Protein AF-A0A960U7M3-F1 (afdb_monomer)

Mean predicted aligned error: 16.7 Å

Structure (mmCIF, N/CA/C/O backbone):
data_AF-A0A960U7M3-F1
#
_entry.id   AF-A0A960U7M3-F1
#
loop_
_atom_site.group_PDB
_atom_site.id
_atom_site.type_symbol
_atom_site.label_atom_id
_atom_site.label_alt_id
_atom_site.label_comp_id
_atom_site.label_asym_id
_atom_site.label_entity_id
_atom_site.label_seq_id
_atom_site.pdbx_PDB_ins_code
_atom_site.Cartn_x
_atom_site.Cartn_y
_atom_site.Cartn_z
_atom_site.occupancy
_atom_site.B_iso_or_equiv
_atom_site.auth_seq_id
_atom_site.auth_comp_id
_atom_site.auth_asym_id
_atom_site.auth_atom_id
_atom_site.pdbx_PDB_model_num
ATOM 1 N N . MET A 1 1 ? -13.222 -36.054 -6.540 1.00 55.41 1 MET A N 1
ATOM 2 C CA . MET A 1 1 ? -13.026 -35.063 -5.465 1.00 55.41 1 MET A CA 1
ATOM 3 C C . MET A 1 1 ? -12.833 -33.715 -6.145 1.00 55.41 1 MET A C 1
ATOM 5 O O . MET A 1 1 ? -11.984 -33.663 -7.033 1.00 55.41 1 MET A O 1
ATOM 9 N N . PRO A 1 2 ? -13.661 -32.698 -5.864 1.00 61.28 2 PRO A N 1
ATOM 10 C CA . PRO A 1 2 ? -13.512 -31.366 -6.448 1.00 61.28 2 PRO A CA 1
ATOM 11 C C . PRO A 1 2 ? -12.121 -30.793 -6.141 1.00 61.28 2 PRO A C 1
ATOM 13 O O . PRO A 1 2 ? -11.535 -31.071 -5.096 1.00 61.28 2 PRO A O 1
ATOM 16 N N . GLU A 1 3 ? -11.576 -30.014 -7.073 1.00 61.00 3 GLU A N 1
ATOM 17 C CA . GLU A 1 3 ? -10.183 -29.538 -7.066 1.00 61.00 3 GLU A CA 1
ATOM 18 C C . GLU A 1 3 ? -9.800 -28.797 -5.768 1.00 61.00 3 GLU A C 1
ATOM 20 O O . GLU A 1 3 ? -8.714 -29.005 -5.227 1.00 61.00 3 GLU A O 1
ATOM 25 N N . ASN A 1 4 ? -10.748 -28.053 -5.189 1.00 67.69 4 ASN A N 1
ATOM 26 C CA . ASN A 1 4 ? -10.603 -27.348 -3.911 1.00 67.69 4 ASN A CA 1
ATOM 27 C C . ASN A 1 4 ? -10.426 -28.304 -2.710 1.00 67.69 4 ASN A C 1
ATOM 29 O O . ASN A 1 4 ? -9.593 -28.069 -1.838 1.00 67.69 4 ASN A O 1
ATOM 33 N N . GLU A 1 5 ? -11.150 -29.426 -2.667 1.00 73.50 5 GLU A N 1
ATOM 34 C CA . GLU A 1 5 ? -11.028 -30.402 -1.572 1.00 73.50 5 GLU A CA 1
ATOM 35 C C . GLU A 1 5 ? -9.679 -31.126 -1.603 1.00 73.50 5 GLU A C 1
ATOM 37 O O . GLU A 1 5 ? -9.054 -31.330 -0.560 1.00 73.50 5 GLU A O 1
ATOM 42 N N . LYS A 1 6 ? -9.196 -31.462 -2.805 1.00 72.75 6 LYS A N 1
ATOM 43 C CA . LYS A 1 6 ? -7.875 -32.073 -2.989 1.00 72.75 6 LYS A CA 1
ATOM 44 C C . LYS A 1 6 ? -6.764 -31.119 -2.541 1.00 72.75 6 LYS A C 1
ATOM 46 O O . LYS A 1 6 ? -5.864 -31.525 -1.807 1.00 72.75 6 LYS A O 1
ATOM 51 N N . GLU A 1 7 ? -6.851 -29.842 -2.913 1.00 69.44 7 GLU A N 1
ATOM 52 C CA . GLU A 1 7 ? -5.891 -28.818 -2.490 1.00 69.44 7 GLU A CA 1
ATOM 53 C C . GLU A 1 7 ? -5.891 -28.615 -0.961 1.00 69.44 7 GLU A C 1
ATOM 55 O O . GLU A 1 7 ? -4.833 -28.503 -0.331 1.00 69.44 7 GLU A O 1
ATOM 60 N N . GLN A 1 8 ? -7.069 -28.603 -0.332 1.00 70.31 8 GLN A N 1
ATOM 61 C CA . GLN A 1 8 ? -7.193 -28.504 1.124 1.00 70.31 8 GLN A CA 1
ATOM 62 C C . GLN A 1 8 ? -6.592 -29.717 1.845 1.00 70.31 8 GLN A C 1
ATOM 64 O O . GLN A 1 8 ? -5.922 -29.547 2.872 1.00 70.31 8 GLN A O 1
ATOM 69 N N . GLU A 1 9 ? -6.781 -30.923 1.304 1.00 76.06 9 GLU A N 1
ATOM 70 C CA . GLU A 1 9 ? -6.195 -32.147 1.849 1.00 76.06 9 GLU A CA 1
ATOM 71 C C . GLU A 1 9 ? -4.662 -32.126 1.746 1.00 76.06 9 GLU A C 1
ATOM 73 O O . GLU A 1 9 ? -3.965 -32.421 2.722 1.00 76.06 9 GLU A O 1
ATOM 78 N N . GLU A 1 10 ? -4.115 -31.702 0.605 1.00 73.25 10 GLU A N 1
ATOM 79 C CA . GLU A 1 10 ? -2.668 -31.556 0.410 1.00 73.25 10 GLU A CA 1
ATOM 80 C C . GLU A 1 10 ? -2.060 -30.554 1.402 1.00 73.25 10 GLU A C 1
ATOM 82 O O . GLU A 1 10 ? -1.052 -30.848 2.054 1.00 73.25 10 GLU A O 1
ATOM 87 N N . LYS A 1 11 ? -2.720 -29.407 1.614 1.00 69.19 11 LYS A N 1
ATOM 88 C CA . LYS A 1 11 ? -2.321 -28.430 2.641 1.00 69.19 11 LYS A CA 1
ATOM 89 C C . LYS A 1 11 ? -2.395 -29.020 4.053 1.00 69.19 11 LYS A C 1
ATOM 91 O O . LYS A 1 11 ? -1.548 -28.707 4.890 1.00 69.19 11 LYS A O 1
ATOM 96 N N . ALA A 1 12 ? -3.375 -29.874 4.348 1.00 71.00 12 ALA A N 1
ATOM 97 C CA . ALA A 1 12 ? -3.484 -30.535 5.648 1.00 71.00 12 ALA A CA 1
ATOM 98 C C . ALA A 1 12 ? -2.332 -31.519 5.892 1.00 71.00 12 ALA A C 1
ATOM 100 O O . ALA A 1 12 ? -1.749 -31.519 6.977 1.00 71.00 12 ALA A O 1
ATOM 101 N N . TRP A 1 13 ? -1.954 -32.311 4.888 1.00 77.25 13 TRP A N 1
ATOM 102 C CA . TRP A 1 13 ? -0.800 -33.211 4.968 1.00 77.25 13 TRP A CA 1
ATOM 103 C C . TRP A 1 13 ? 0.525 -32.458 5.105 1.00 77.25 13 TRP A C 1
ATOM 105 O O . TRP A 1 13 ? 1.357 -32.844 5.925 1.00 77.25 13 TRP A O 1
ATOM 115 N N . ALA A 1 14 ? 0.687 -31.343 4.389 1.00 69.06 14 ALA A N 1
ATOM 116 C CA . ALA A 1 14 ? 1.833 -30.453 4.548 1.00 69.06 14 ALA A CA 1
ATOM 117 C C . ALA A 1 14 ? 1.940 -29.892 5.979 1.00 69.06 14 ALA A C 1
ATOM 119 O O . ALA A 1 14 ? 3.022 -29.893 6.561 1.00 69.06 14 ALA A O 1
ATOM 120 N N . ARG A 1 15 ? 0.818 -29.484 6.594 1.00 71.69 15 ARG A N 1
ATOM 121 C CA . ARG A 1 15 ? 0.793 -29.057 8.008 1.00 71.69 15 ARG A CA 1
ATOM 122 C C . ARG A 1 15 ? 1.148 -30.194 8.966 1.00 71.69 15 ARG A C 1
ATOM 124 O O . ARG A 1 15 ? 1.894 -29.975 9.914 1.00 71.69 15 ARG A O 1
ATOM 131 N N . ARG A 1 16 ? 0.645 -31.409 8.718 1.00 76.94 16 ARG A N 1
ATOM 132 C CA . ARG A 1 16 ? 0.939 -32.592 9.548 1.00 76.94 16 ARG A CA 1
ATOM 133 C C . ARG A 1 16 ? 2.428 -32.924 9.548 1.00 76.94 16 ARG A C 1
ATOM 135 O O . ARG A 1 16 ? 2.955 -33.213 10.613 1.0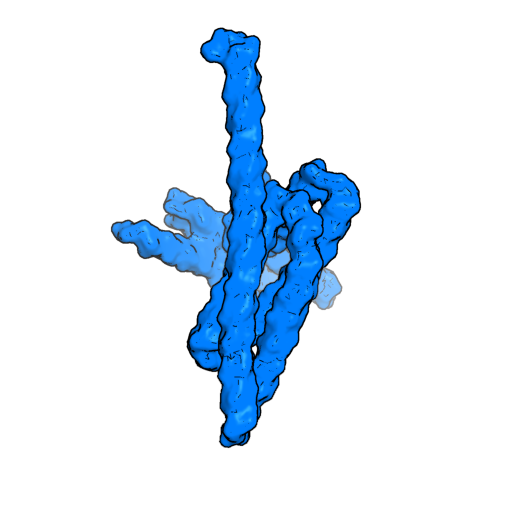0 76.94 16 ARG A O 1
ATOM 142 N N . ALA A 1 17 ? 3.112 -32.801 8.410 1.00 71.94 17 ALA A N 1
ATOM 143 C CA . ALA A 1 17 ? 4.561 -33.005 8.338 1.00 71.94 17 ALA A CA 1
ATOM 144 C C . ALA A 1 17 ? 5.339 -32.139 9.342 1.00 71.94 17 ALA A C 1
ATOM 146 O O . ALA A 1 17 ? 6.338 -32.591 9.889 1.00 71.94 17 ALA A O 1
ATOM 147 N N . HIS A 1 18 ? 4.841 -30.936 9.635 1.00 68.44 18 HIS A N 1
ATOM 148 C CA . HIS A 1 18 ? 5.453 -30.008 10.583 1.00 68.44 18 HIS A CA 1
ATOM 149 C C . HIS A 1 18 ? 4.928 -30.134 12.025 1.00 68.44 18 HIS A C 1
ATOM 151 O O . HIS A 1 18 ? 5.476 -29.523 12.935 1.00 68.44 18 HIS A O 1
ATOM 157 N N . LEU A 1 19 ? 3.894 -30.940 12.288 1.00 73.19 19 LEU A N 1
ATOM 158 C CA . LEU A 1 19 ? 3.328 -31.094 13.636 1.00 73.19 19 LEU A CA 1
ATOM 159 C C . LEU A 1 19 ? 4.280 -31.846 14.585 1.00 73.19 19 LEU A C 1
ATOM 161 O O . LEU A 1 19 ? 4.302 -31.575 15.785 1.00 73.19 19 LEU A O 1
ATOM 165 N N . SER A 1 20 ? 5.110 -32.746 14.048 1.00 66.31 20 SER A N 1
ATOM 166 C CA . SER A 1 20 ? 6.140 -33.459 14.817 1.00 66.31 20 SER A CA 1
ATOM 167 C C . SER A 1 20 ? 7.205 -32.521 15.385 1.00 66.31 20 SER A C 1
ATOM 169 O O . SER A 1 20 ? 7.746 -32.799 16.451 1.00 66.31 20 SER A O 1
ATOM 171 N N . LEU A 1 21 ? 7.481 -31.397 14.714 1.00 63.66 21 LEU A N 1
ATOM 172 C CA . LEU A 1 21 ? 8.370 -30.352 15.222 1.00 63.66 21 LEU A CA 1
ATOM 173 C C . LEU A 1 21 ? 7.795 -29.755 16.514 1.00 63.66 21 LEU A C 1
ATOM 175 O O . LEU A 1 21 ? 8.459 -29.753 17.545 1.00 63.66 21 LEU A O 1
ATOM 179 N N . LEU A 1 22 ? 6.532 -29.320 16.488 1.00 64.44 22 LEU A N 1
ATOM 180 C CA . LEU A 1 22 ? 5.884 -28.667 17.633 1.00 64.44 22 LEU A CA 1
ATOM 181 C C . LEU A 1 22 ? 5.770 -29.576 18.864 1.00 64.44 22 LEU A C 1
ATOM 183 O O . LEU A 1 22 ? 5.904 -29.099 19.987 1.00 64.44 22 LEU A O 1
ATOM 187 N N . LEU A 1 23 ? 5.544 -30.874 18.658 1.00 66.88 23 LEU A N 1
ATOM 188 C CA . LEU A 1 23 ? 5.414 -31.843 19.749 1.00 66.88 23 LEU A CA 1
ATOM 189 C C . LEU A 1 23 ? 6.767 -32.272 20.333 1.00 66.88 23 LEU A C 1
ATOM 191 O O . LEU A 1 23 ? 6.856 -32.541 21.529 1.00 66.88 23 LEU A O 1
ATOM 195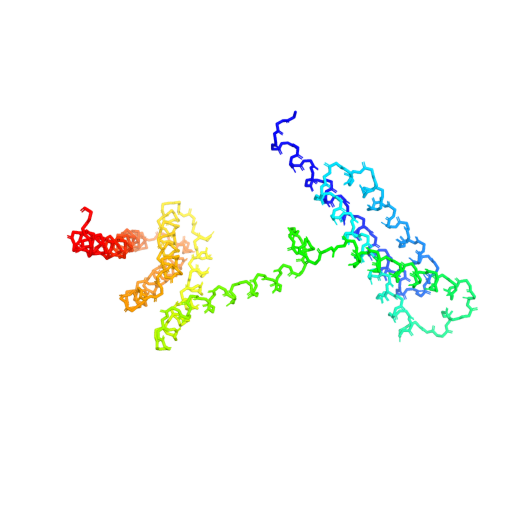 N N . ALA A 1 24 ? 7.821 -32.332 19.515 1.00 65.12 24 ALA A N 1
ATOM 196 C CA . ALA A 1 24 ? 9.125 -32.818 19.956 1.00 65.12 24 ALA A CA 1
ATOM 197 C C . ALA A 1 24 ? 9.928 -31.760 20.729 1.00 65.12 24 ALA A C 1
ATOM 199 O O . ALA A 1 24 ? 10.595 -32.090 21.710 1.00 65.12 24 ALA A O 1
ATOM 200 N N . TYR A 1 25 ? 9.867 -30.486 20.329 1.00 67.38 25 TYR A N 1
ATOM 201 C CA . TYR A 1 25 ? 10.776 -29.468 20.870 1.00 67.38 25 TYR A CA 1
ATOM 202 C C . TYR A 1 25 ? 10.633 -29.136 2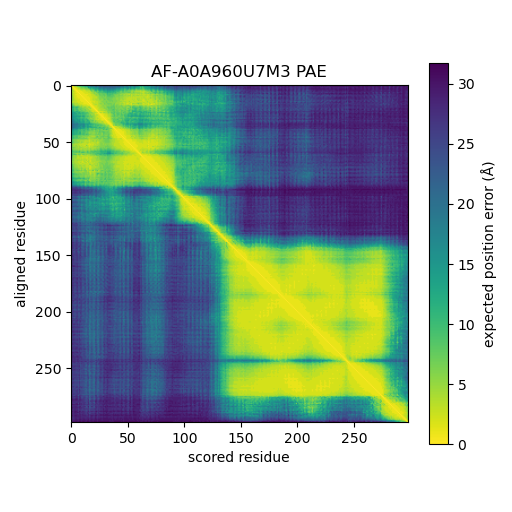2.357 1.00 67.38 25 TYR A C 1
ATOM 204 O O . TYR A 1 25 ? 11.671 -28.987 23.003 1.00 67.38 25 TYR A O 1
ATOM 212 N N . PRO A 1 26 ? 9.427 -29.057 22.949 1.00 65.75 26 PRO A N 1
ATOM 213 C CA . PRO A 1 26 ? 9.299 -28.812 24.384 1.00 65.75 26 PRO A CA 1
ATOM 214 C C . PRO A 1 26 ? 9.965 -29.913 25.222 1.00 65.75 26 PRO A C 1
ATOM 216 O O . PRO A 1 26 ? 10.640 -29.626 26.208 1.00 65.75 26 PRO A O 1
ATOM 219 N N . LEU A 1 27 ? 9.835 -31.173 24.793 1.00 63.97 27 LEU A N 1
ATOM 220 C CA . LEU A 1 27 ? 10.453 -32.320 25.458 1.00 63.97 27 LEU A CA 1
ATOM 221 C C . LEU A 1 27 ? 11.978 -32.322 25.267 1.00 63.97 27 LEU A C 1
ATOM 223 O O . LEU A 1 27 ? 12.725 -32.531 26.221 1.00 63.97 27 LEU A O 1
ATOM 227 N N . LEU A 1 28 ? 12.436 -32.034 24.046 1.00 62.41 28 LEU A N 1
ATOM 228 C CA . LEU A 1 28 ? 13.856 -31.940 23.702 1.00 62.41 28 LEU A CA 1
ATOM 229 C C . LEU A 1 28 ? 14.565 -30.835 24.498 1.00 62.41 28 LEU A C 1
ATOM 231 O O . LEU A 1 28 ? 15.677 -31.050 24.971 1.00 62.41 28 LEU A O 1
ATOM 235 N N . PHE A 1 29 ? 13.910 -29.691 24.715 1.00 62.16 29 PHE A N 1
ATOM 236 C CA . PHE A 1 29 ? 14.443 -28.592 25.523 1.00 62.16 29 PHE A CA 1
ATOM 237 C C . PHE A 1 29 ? 14.655 -28.999 26.991 1.00 62.16 29 PHE A C 1
ATOM 239 O O . PHE A 1 29 ? 15.695 -28.706 27.578 1.00 62.16 29 PHE A O 1
ATOM 246 N N . VAL A 1 30 ? 13.713 -29.748 27.575 1.00 61.25 30 VAL A N 1
ATOM 247 C CA . VAL A 1 30 ? 13.828 -30.259 28.953 1.00 61.25 30 VAL A CA 1
ATOM 248 C C . VAL A 1 30 ? 14.944 -31.301 29.084 1.00 61.25 30 VAL A C 1
ATOM 250 O O . VAL A 1 30 ? 15.689 -31.283 30.065 1.00 61.25 30 VAL A O 1
ATOM 253 N N . LEU A 1 31 ? 15.083 -32.203 28.107 1.00 61.12 31 LEU A N 1
ATOM 254 C CA . LEU A 1 31 ? 16.143 -33.220 28.097 1.00 61.12 31 LEU A CA 1
ATOM 255 C C . LEU A 1 31 ? 17.537 -32.603 27.927 1.00 61.12 31 LEU A C 1
ATOM 257 O O . LEU A 1 31 ? 18.492 -33.071 28.550 1.00 61.12 31 LEU A O 1
ATOM 261 N N . LEU A 1 32 ? 17.629 -31.527 27.142 1.00 59.16 32 LEU A N 1
ATOM 262 C CA . LEU A 1 32 ? 18.853 -30.764 26.922 1.00 59.16 32 LEU A CA 1
ATOM 263 C C . LEU A 1 32 ? 19.335 -30.067 28.205 1.00 59.16 32 LEU A C 1
ATOM 265 O O . LEU A 1 32 ? 20.507 -30.184 28.550 1.00 59.16 32 LEU A O 1
ATOM 269 N N . ILE A 1 33 ? 18.432 -29.433 28.966 1.00 57.59 33 ILE A N 1
ATOM 270 C CA . ILE A 1 33 ? 18.764 -28.802 30.262 1.00 57.59 33 ILE A CA 1
ATOM 271 C C . ILE A 1 33 ? 19.259 -29.833 31.286 1.00 57.59 33 ILE A C 1
ATOM 273 O O . ILE A 1 33 ? 20.125 -29.533 32.105 1.00 57.59 33 ILE A O 1
ATOM 277 N N . LYS A 1 34 ? 18.723 -31.058 31.251 1.00 58.06 34 LYS A N 1
ATOM 278 C CA . LYS A 1 34 ? 19.078 -32.124 32.202 1.00 58.06 34 LYS A CA 1
ATOM 279 C C . LYS A 1 34 ? 20.331 -32.923 31.815 1.00 58.06 34 LYS A C 1
ATOM 281 O O . LYS A 1 34 ? 20.664 -33.872 32.518 1.00 58.06 34 LYS A O 1
ATOM 286 N N . GLY A 1 35 ? 21.014 -32.574 30.719 1.00 57.81 35 GLY A N 1
ATOM 287 C CA . GLY A 1 35 ? 22.268 -33.216 30.303 1.00 57.81 35 GLY A CA 1
ATOM 288 C C . GLY A 1 35 ? 22.124 -34.667 29.826 1.00 57.81 35 GLY A C 1
ATOM 289 O O . GLY A 1 35 ? 23.113 -35.395 29.759 1.00 57.81 35 GLY A O 1
ATOM 290 N N . VAL A 1 36 ? 20.911 -35.121 29.487 1.00 63.47 36 VAL A N 1
ATOM 291 C CA . VAL A 1 36 ? 20.661 -36.525 29.123 1.00 63.47 36 VAL A CA 1
ATOM 292 C C . VAL A 1 36 ? 20.765 -36.700 27.602 1.00 63.47 36 VAL A C 1
ATOM 294 O O . VAL A 1 36 ? 19.771 -36.701 26.876 1.00 63.47 36 VAL A O 1
ATOM 297 N N . ALA A 1 37 ? 22.000 -36.838 27.115 1.00 58.38 37 ALA A N 1
ATOM 298 C CA . ALA A 1 37 ? 22.345 -36.908 25.688 1.00 58.38 37 ALA A CA 1
ATOM 299 C C . ALA A 1 37 ? 21.662 -38.062 24.925 1.00 58.38 37 ALA A C 1
ATOM 301 O O . ALA A 1 37 ? 21.161 -37.885 23.816 1.00 58.38 37 ALA A O 1
ATOM 302 N N . PHE A 1 38 ? 21.618 -39.258 25.516 1.00 56.50 38 PHE A N 1
ATOM 303 C CA . PHE A 1 38 ? 21.132 -40.461 24.833 1.00 56.50 38 PHE A CA 1
ATOM 304 C C . PHE A 1 38 ? 19.605 -40.447 24.569 1.00 56.50 38 PHE A C 1
ATOM 306 O O . PHE A 1 38 ? 19.198 -40.654 23.422 1.00 56.50 38 PHE A O 1
ATOM 313 N N . PRO A 1 39 ? 18.736 -40.100 25.542 1.00 63.66 39 PRO A N 1
ATOM 314 C CA . PRO A 1 39 ? 17.307 -39.886 25.295 1.00 63.66 39 PRO A CA 1
ATOM 315 C C . PRO A 1 39 ? 17.009 -38.728 24.338 1.00 63.66 39 PRO A C 1
ATOM 317 O O . PRO A 1 39 ? 16.016 -38.784 23.613 1.00 63.66 39 PRO A O 1
ATOM 320 N N . PHE A 1 40 ? 17.854 -37.692 24.296 1.00 64.50 40 PHE A N 1
ATOM 321 C CA . PHE A 1 40 ? 17.715 -36.588 23.342 1.00 64.50 40 PHE A CA 1
ATOM 322 C C . PHE A 1 40 ? 17.894 -37.068 21.893 1.00 64.50 40 PHE A C 1
ATOM 324 O O . PHE A 1 40 ? 17.035 -36.815 21.052 1.00 64.50 40 PHE A O 1
ATOM 331 N N . VAL A 1 41 ? 18.949 -37.838 21.601 1.00 63.47 41 VAL A N 1
ATOM 332 C CA . VAL A 1 41 ? 19.183 -38.365 20.243 1.00 63.47 41 VAL A CA 1
ATOM 333 C C . VAL A 1 41 ? 18.063 -39.316 19.813 1.00 63.47 41 VAL A C 1
ATOM 335 O O . VAL A 1 41 ? 17.536 -39.181 18.710 1.00 63.47 41 VAL A O 1
ATOM 338 N N . ILE A 1 42 ? 17.644 -40.239 20.686 1.00 67.06 42 ILE A N 1
ATOM 339 C CA . ILE A 1 42 ? 16.552 -41.177 20.378 1.00 67.06 42 ILE A CA 1
ATOM 340 C C . ILE A 1 42 ? 15.242 -40.431 20.140 1.00 67.06 42 ILE A C 1
ATOM 342 O O . ILE A 1 42 ? 14.579 -40.679 19.136 1.00 67.06 42 ILE A O 1
ATOM 346 N N . SER A 1 43 ? 14.864 -39.508 21.027 1.00 65.62 43 SER A N 1
ATOM 347 C CA . SER A 1 43 ? 13.625 -38.738 20.856 1.00 65.62 43 SER A CA 1
ATOM 348 C C . SER A 1 43 ? 13.640 -37.917 19.570 1.00 65.62 43 SER A C 1
ATOM 350 O O . SER A 1 43 ? 12.605 -37.796 18.910 1.00 65.62 43 SER A O 1
ATOM 352 N N . MET A 1 44 ? 14.810 -37.438 19.144 1.00 68.75 44 MET A N 1
ATOM 353 C CA . MET A 1 44 ? 14.908 -36.732 17.882 1.00 68.75 44 MET A CA 1
ATOM 354 C C . MET A 1 44 ? 14.800 -37.652 16.665 1.00 68.75 44 MET A C 1
ATOM 356 O O . MET A 1 44 ? 14.042 -37.336 15.749 1.00 68.75 44 MET A O 1
ATOM 360 N N . LEU A 1 45 ? 15.454 -38.817 16.678 1.00 69.69 45 LEU A N 1
ATOM 361 C CA . LEU A 1 45 ? 15.271 -39.831 15.635 1.00 69.69 45 LEU A CA 1
ATOM 362 C C . LEU A 1 45 ? 13.800 -40.255 15.533 1.00 69.69 45 LEU A C 1
ATOM 364 O O . LEU A 1 45 ? 13.248 -40.277 14.436 1.00 69.69 45 LEU A O 1
ATOM 368 N N . VAL A 1 46 ? 13.138 -40.491 16.673 1.00 74.25 46 VAL A N 1
ATOM 369 C CA . VAL A 1 46 ? 11.696 -40.789 16.758 1.00 74.25 46 VAL A CA 1
ATOM 370 C C . VAL A 1 46 ? 10.864 -39.669 16.130 1.00 74.25 46 VAL A C 1
ATOM 372 O O . VAL A 1 46 ? 9.954 -39.940 15.346 1.00 74.25 46 VAL A O 1
ATOM 375 N N . SER A 1 47 ? 11.204 -38.407 16.404 1.00 73.00 47 SER A N 1
ATOM 376 C CA . SER A 1 47 ? 10.483 -37.260 15.845 1.00 73.00 47 SER A CA 1
ATOM 377 C C . SER A 1 47 ? 10.580 -37.173 14.314 1.00 73.00 47 SER A C 1
ATOM 379 O O . SER A 1 47 ? 9.649 -36.670 13.682 1.00 73.00 47 SER A O 1
ATOM 381 N N . MET A 1 48 ? 11.658 -37.700 13.718 1.00 74.94 48 MET A N 1
ATOM 382 C CA . MET A 1 48 ? 11.909 -37.694 12.271 1.00 74.94 48 MET A CA 1
ATOM 383 C C . MET A 1 48 ? 11.166 -38.783 11.500 1.00 74.94 48 MET A C 1
ATOM 385 O O . MET A 1 48 ? 10.935 -38.624 10.300 1.00 74.94 48 MET A O 1
ATOM 389 N N . PHE A 1 49 ? 10.707 -39.850 12.161 1.00 79.00 49 PHE A N 1
ATOM 390 C CA . PHE A 1 49 ? 9.943 -40.905 11.484 1.00 79.00 49 PHE A CA 1
ATOM 391 C C . PHE A 1 49 ? 8.666 -40.382 10.834 1.00 79.00 49 PHE A C 1
ATOM 393 O O . PHE A 1 49 ? 8.322 -40.809 9.736 1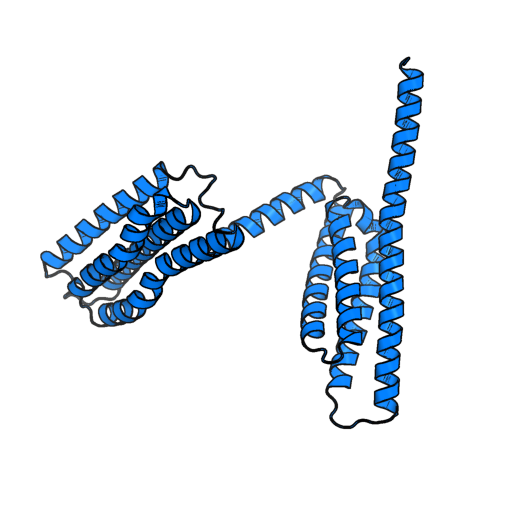.00 79.00 49 PHE A O 1
ATOM 400 N N . PHE A 1 50 ? 7.964 -39.456 11.485 1.00 80.56 50 PHE A N 1
ATOM 401 C CA . PHE A 1 50 ? 6.686 -38.959 10.986 1.00 80.56 50 PHE A CA 1
ATOM 402 C C . PHE A 1 50 ? 6.807 -38.168 9.668 1.00 80.56 50 PHE A C 1
ATOM 404 O O . PHE A 1 50 ? 6.109 -38.515 8.708 1.00 80.56 50 PHE A O 1
ATOM 411 N N . PRO A 1 51 ? 7.700 -37.166 9.540 1.00 77.31 51 PRO A N 1
ATOM 412 C CA . PRO A 1 51 ? 7.905 -36.495 8.262 1.00 77.31 51 PRO A CA 1
ATOM 413 C C . PRO A 1 51 ? 8.534 -37.419 7.212 1.00 77.31 51 PRO A C 1
ATOM 415 O O . PRO A 1 51 ? 8.103 -37.376 6.063 1.00 77.31 51 PRO A O 1
ATOM 418 N N . ILE A 1 52 ? 9.451 -38.326 7.571 1.00 79.31 52 ILE A N 1
ATOM 419 C CA . ILE A 1 52 ? 10.005 -39.309 6.619 1.00 79.31 52 ILE A CA 1
ATOM 420 C C . ILE A 1 52 ? 8.909 -40.245 6.083 1.00 79.31 52 ILE A C 1
ATOM 422 O O . ILE A 1 52 ? 8.842 -40.504 4.880 1.00 79.31 52 ILE A O 1
ATOM 426 N N . TYR A 1 53 ? 8.004 -40.709 6.945 1.00 83.50 53 TYR A N 1
ATOM 427 C CA . TYR A 1 53 ? 6.855 -41.516 6.543 1.00 83.50 53 TYR A CA 1
ATOM 428 C C . TYR A 1 53 ? 5.954 -40.757 5.564 1.00 83.50 53 TYR A C 1
ATOM 430 O O . TYR A 1 53 ? 5.602 -41.294 4.516 1.00 83.50 53 TYR A O 1
ATOM 438 N N . ILE A 1 54 ? 5.624 -39.493 5.852 1.00 78.00 54 ILE A N 1
ATOM 439 C CA . ILE A 1 54 ? 4.822 -38.656 4.945 1.00 78.00 54 ILE A CA 1
ATOM 440 C C . ILE A 1 54 ? 5.551 -38.453 3.611 1.00 78.00 54 ILE A C 1
ATOM 442 O O . ILE A 1 54 ? 4.932 -38.544 2.548 1.00 78.00 54 ILE A O 1
ATOM 446 N N . TRP A 1 55 ? 6.865 -38.234 3.648 1.00 78.25 55 TRP A N 1
ATOM 447 C CA . TRP A 1 55 ? 7.682 -38.081 2.451 1.00 78.25 55 TRP A CA 1
ATOM 448 C C . TRP A 1 55 ? 7.611 -39.316 1.545 1.00 78.25 55 TRP A C 1
ATOM 450 O O . TRP A 1 55 ? 7.359 -39.175 0.349 1.00 78.25 55 TRP A O 1
ATOM 460 N N . ILE A 1 56 ? 7.750 -40.521 2.102 1.00 79.56 56 ILE A N 1
ATOM 461 C CA . ILE A 1 56 ? 7.711 -41.774 1.333 1.00 79.56 56 ILE A CA 1
ATOM 462 C C . ILE A 1 56 ? 6.277 -42.113 0.896 1.00 79.56 56 ILE A C 1
ATOM 464 O O . ILE A 1 56 ? 6.029 -42.381 -0.278 1.00 79.56 56 ILE A O 1
ATOM 468 N N . ALA A 1 57 ? 5.312 -42.070 1.817 1.00 80.50 57 ALA A N 1
ATOM 469 C CA . ALA A 1 57 ? 3.949 -42.547 1.578 1.00 80.50 57 ALA A CA 1
ATOM 470 C C . ALA A 1 57 ? 3.092 -41.582 0.739 1.00 80.50 57 ALA A C 1
ATOM 472 O O . ALA A 1 57 ? 2.154 -42.006 0.055 1.00 80.50 57 ALA A O 1
ATOM 473 N N . LYS A 1 58 ? 3.372 -40.274 0.804 1.00 77.56 58 LYS A N 1
ATOM 474 C CA . LYS A 1 58 ? 2.574 -39.228 0.140 1.00 77.56 58 LYS A CA 1
ATOM 475 C C . LYS A 1 58 ? 3.383 -38.352 -0.817 1.00 77.56 58 LYS A C 1
ATOM 477 O O . LYS A 1 58 ? 2.783 -37.727 -1.690 1.00 77.56 58 LYS A O 1
ATOM 482 N N . GLY A 1 59 ? 4.714 -38.341 -0.735 1.00 66.62 59 GLY A N 1
ATOM 483 C CA . GLY A 1 59 ? 5.550 -37.473 -1.570 1.00 66.62 59 GLY A CA 1
ATOM 484 C C . GLY A 1 59 ? 5.557 -37.819 -3.062 1.00 66.62 59 GLY A C 1
ATOM 485 O O . GLY A 1 59 ? 5.840 -36.952 -3.879 1.00 66.62 59 GLY A O 1
ATOM 486 N N . GLY A 1 60 ? 5.188 -39.044 -3.451 1.00 72.12 60 GLY A N 1
ATOM 487 C CA . GLY A 1 60 ? 4.964 -39.392 -4.863 1.00 72.12 60 GLY A CA 1
ATOM 488 C C . GLY A 1 60 ? 3.659 -38.836 -5.451 1.00 72.12 60 GLY A C 1
ATOM 489 O O . GLY A 1 60 ? 3.479 -38.878 -6.662 1.00 72.12 60 GLY A O 1
ATOM 490 N N . LYS A 1 61 ? 2.743 -38.335 -4.607 1.00 76.56 61 LYS A N 1
ATOM 491 C CA . LYS A 1 61 ? 1.387 -37.909 -5.003 1.00 76.56 61 LYS A CA 1
ATOM 492 C C . LYS A 1 61 ? 1.197 -36.389 -5.017 1.00 76.56 61 LYS A C 1
ATOM 494 O O . LYS A 1 61 ? 0.304 -35.916 -5.707 1.00 76.56 61 LYS A O 1
ATOM 499 N N . SER A 1 62 ? 2.009 -35.637 -4.270 1.00 74.12 62 SER A N 1
ATOM 500 C CA . SER A 1 62 ? 1.986 -34.168 -4.237 1.00 74.12 62 SER A CA 1
ATOM 501 C C . SER A 1 62 ? 3.385 -33.623 -3.949 1.00 74.12 62 SER A C 1
ATOM 503 O O . SER A 1 62 ? 3.996 -33.950 -2.927 1.00 74.12 62 SER A O 1
ATOM 505 N N . GLU A 1 63 ? 3.885 -32.762 -4.840 1.00 70.12 63 GLU A N 1
ATOM 506 C CA . GLU A 1 63 ? 5.178 -32.085 -4.673 1.00 70.12 63 GLU A CA 1
ATOM 507 C C . GLU A 1 63 ? 5.172 -31.137 -3.458 1.00 70.12 63 GLU A C 1
ATOM 509 O O . GLU A 1 63 ? 6.194 -31.006 -2.786 1.00 70.12 63 GLU A O 1
ATOM 514 N N . LEU A 1 64 ? 4.015 -30.559 -3.101 1.00 69.88 64 LEU A N 1
ATOM 515 C CA . LEU A 1 64 ? 3.853 -29.749 -1.889 1.00 69.88 64 LEU A CA 1
ATOM 516 C C . LEU A 1 64 ? 4.088 -30.596 -0.631 1.00 69.88 64 LEU A C 1
ATOM 518 O O . LEU A 1 64 ? 4.907 -30.246 0.218 1.00 69.88 64 LEU A O 1
ATOM 522 N N . VAL A 1 65 ? 3.407 -31.741 -0.523 1.00 70.00 65 VAL A N 1
ATOM 523 C CA . VAL A 1 65 ? 3.533 -32.644 0.634 1.00 70.00 65 VAL A CA 1
ATOM 524 C C . VAL A 1 65 ? 4.951 -33.201 0.743 1.00 70.00 65 VAL A C 1
ATOM 526 O O . VAL A 1 65 ? 5.526 -33.221 1.832 1.00 70.00 65 VAL A O 1
ATOM 529 N N . LYS A 1 66 ? 5.541 -33.601 -0.389 1.00 74.38 66 LYS A N 1
ATOM 530 C CA . LYS A 1 66 ? 6.927 -34.074 -0.477 1.00 74.38 66 LYS A CA 1
ATOM 531 C C . LYS A 1 66 ? 7.911 -33.052 0.083 1.00 74.38 66 LYS A C 1
ATOM 533 O O . LYS A 1 66 ? 8.776 -33.414 0.875 1.00 74.38 66 LYS A O 1
ATOM 538 N N . ALA A 1 67 ? 7.764 -31.791 -0.307 1.00 63.66 67 ALA A N 1
ATOM 539 C CA . ALA A 1 67 ? 8.670 -30.733 0.100 1.00 63.66 67 ALA A CA 1
ATOM 540 C C . ALA A 1 67 ? 8.523 -30.354 1.574 1.00 63.66 67 ALA A C 1
ATOM 542 O O . ALA A 1 67 ? 9.530 -30.248 2.264 1.00 63.66 67 ALA A O 1
ATOM 543 N N . HIS A 1 68 ? 7.295 -30.222 2.087 1.00 68.56 68 HIS A N 1
ATOM 544 C CA . HIS A 1 68 ? 7.074 -29.942 3.510 1.00 68.56 68 HIS A CA 1
ATOM 545 C C . HIS A 1 68 ? 7.585 -31.077 4.408 1.00 68.56 68 HIS A C 1
ATOM 547 O O . HIS A 1 68 ? 8.120 -30.822 5.482 1.00 68.56 68 HIS A O 1
ATOM 553 N N . ALA A 1 69 ? 7.481 -32.325 3.954 1.00 73.50 69 ALA A N 1
ATOM 554 C CA . ALA A 1 69 ? 8.050 -33.472 4.648 1.00 73.50 69 ALA A CA 1
ATOM 555 C C . ALA A 1 69 ? 9.592 -33.458 4.657 1.00 73.50 69 ALA A C 1
ATOM 557 O O . ALA A 1 69 ? 10.212 -33.722 5.689 1.00 73.50 69 ALA A O 1
ATOM 558 N N . GLN A 1 70 ? 10.223 -33.082 3.541 1.00 74.31 70 GLN A N 1
ATOM 559 C CA . GLN A 1 70 ? 11.677 -32.893 3.473 1.00 74.31 70 GLN A CA 1
ATOM 560 C C . GLN A 1 70 ? 12.152 -31.723 4.342 1.00 74.31 70 GLN A C 1
ATOM 562 O O . GLN A 1 70 ? 13.138 -31.858 5.061 1.00 74.31 70 GLN A O 1
ATOM 567 N N . GLU A 1 71 ? 11.437 -30.598 4.314 1.00 67.56 71 GLU A N 1
ATOM 568 C CA . GLU A 1 71 ? 11.716 -29.422 5.139 1.00 67.56 71 GLU A CA 1
ATOM 569 C C . GLU A 1 71 ? 11.609 -29.752 6.628 1.00 67.56 71 GLU A C 1
ATOM 571 O O . GLU A 1 71 ? 12.519 -29.430 7.384 1.00 67.56 71 GLU A O 1
ATOM 576 N N . ALA A 1 72 ? 10.548 -30.445 7.050 1.00 72.75 72 ALA A N 1
ATOM 577 C CA . ALA A 1 72 ? 10.383 -30.857 8.439 1.00 72.75 72 ALA A CA 1
ATOM 578 C C . ALA A 1 72 ? 11.515 -31.787 8.900 1.00 72.75 72 ALA A C 1
ATOM 580 O O . ALA A 1 72 ? 12.061 -31.599 9.986 1.00 72.75 72 ALA A O 1
ATOM 581 N N . THR A 1 73 ? 11.928 -32.727 8.042 1.00 72.06 73 THR A N 1
ATOM 582 C CA . THR A 1 73 ? 13.073 -33.615 8.300 1.00 72.06 73 THR A CA 1
ATOM 583 C C . THR A 1 73 ? 14.372 -32.814 8.440 1.00 72.06 73 THR A C 1
ATOM 585 O O . THR A 1 73 ? 15.142 -33.043 9.370 1.00 72.06 73 THR A O 1
ATOM 588 N N . PHE A 1 74 ? 14.607 -31.837 7.557 1.00 71.25 74 PHE A N 1
ATOM 589 C CA . PHE A 1 74 ? 15.780 -30.962 7.616 1.00 71.25 74 PHE A CA 1
ATOM 590 C C . PHE A 1 74 ? 15.779 -30.068 8.859 1.00 71.25 74 PHE A C 1
ATOM 592 O O . PHE A 1 74 ? 16.813 -29.902 9.495 1.00 71.25 74 PHE A O 1
ATOM 599 N N . LEU A 1 75 ? 14.632 -29.499 9.231 1.00 67.94 75 LEU A N 1
ATOM 600 C CA . LEU A 1 75 ? 14.529 -28.602 10.378 1.00 67.94 75 LEU A CA 1
ATOM 601 C C . LEU A 1 75 ? 14.724 -29.365 11.694 1.00 67.94 75 LEU A C 1
ATOM 603 O O . LEU A 1 75 ? 15.433 -28.882 12.573 1.00 67.94 75 LEU A O 1
ATOM 607 N N . GLN A 1 76 ? 14.165 -30.577 11.802 1.00 70.06 76 GLN A N 1
ATOM 608 C CA . GLN A 1 76 ? 14.474 -31.491 12.906 1.00 70.06 76 GLN A CA 1
ATOM 609 C C . GLN A 1 76 ? 15.967 -31.775 12.949 1.00 70.06 76 GLN A C 1
ATOM 611 O O . GLN A 1 76 ? 16.594 -31.578 13.985 1.00 70.06 76 GLN A O 1
ATOM 616 N N . ALA A 1 77 ? 16.555 -32.135 11.809 1.00 67.56 77 ALA A N 1
ATOM 617 C CA . ALA A 1 77 ? 17.977 -32.400 11.699 1.00 67.56 77 ALA A CA 1
ATOM 618 C C . ALA A 1 77 ? 18.846 -31.205 12.154 1.00 67.56 77 ALA A C 1
ATOM 620 O O . ALA A 1 77 ? 19.770 -31.360 12.947 1.00 67.56 77 ALA A O 1
ATOM 621 N N . PHE A 1 78 ? 18.521 -29.993 11.714 1.00 66.62 78 PHE A N 1
ATOM 622 C CA . PHE A 1 78 ? 19.224 -28.776 12.111 1.00 66.62 78 PHE A CA 1
ATOM 623 C C . PHE A 1 78 ? 19.138 -28.513 13.621 1.00 66.62 78 PHE A C 1
ATOM 625 O O . PHE A 1 78 ? 20.124 -28.126 14.248 1.00 66.62 78 PHE A O 1
ATOM 632 N N . MET A 1 79 ? 17.985 -28.778 14.233 1.00 65.62 79 MET A N 1
ATOM 633 C CA . MET A 1 79 ? 17.814 -28.602 15.672 1.00 65.62 79 MET A CA 1
ATOM 634 C C . MET A 1 79 ? 18.548 -29.664 16.508 1.00 65.62 79 MET A C 1
ATOM 636 O O . MET A 1 79 ? 18.971 -29.329 17.615 1.00 65.62 79 MET A O 1
ATOM 640 N N . ALA A 1 80 ? 18.805 -30.883 15.996 1.00 67.12 80 ALA A N 1
ATOM 641 C CA . ALA A 1 80 ? 19.774 -31.800 16.634 1.00 67.12 80 ALA A CA 1
ATOM 642 C C . ALA A 1 80 ? 21.132 -31.150 16.724 1.00 67.12 80 ALA A C 1
ATOM 644 O O . ALA A 1 80 ? 21.760 -31.198 17.775 1.00 67.12 80 ALA A O 1
ATOM 645 N N . LEU A 1 81 ? 21.598 -30.609 15.598 1.00 63.88 81 LEU A N 1
ATOM 646 C CA . LEU A 1 81 ? 22.937 -30.059 15.489 1.00 63.88 81 LEU A CA 1
ATOM 647 C C . LEU A 1 81 ? 23.113 -28.910 16.484 1.00 63.88 81 LEU A C 1
ATOM 649 O O . LEU A 1 81 ? 24.109 -28.867 17.203 1.00 63.88 81 LEU A O 1
ATOM 653 N N . LEU A 1 82 ? 22.115 -28.023 16.575 1.00 61.41 82 LEU A N 1
ATOM 654 C CA . LEU A 1 82 ? 22.096 -26.956 17.574 1.00 61.41 82 LEU A CA 1
ATOM 655 C C . LEU A 1 82 ? 22.059 -27.504 19.002 1.00 61.41 82 LEU A C 1
ATOM 657 O O . LEU A 1 82 ? 22.804 -27.020 19.850 1.00 61.41 82 LEU A O 1
ATOM 661 N N . GLY A 1 83 ? 21.238 -28.523 19.270 1.00 63.53 83 GLY A N 1
ATOM 662 C CA . GLY A 1 83 ? 21.174 -29.153 20.586 1.00 63.53 83 GLY A CA 1
ATOM 663 C C . GLY A 1 83 ? 22.488 -29.829 20.993 1.00 63.53 83 GLY A C 1
ATOM 664 O O . GLY A 1 83 ? 22.930 -29.691 22.130 1.00 63.53 83 GLY A O 1
ATOM 665 N N . PHE A 1 84 ? 23.162 -30.489 20.052 1.00 63.84 84 PHE A N 1
ATOM 666 C CA . PHE A 1 84 ? 24.480 -31.084 20.248 1.00 63.84 84 PHE A CA 1
ATOM 667 C C . PHE A 1 84 ? 25.543 -30.021 20.525 1.00 63.84 84 PHE A C 1
ATOM 669 O O . PHE A 1 84 ? 26.259 -30.123 21.518 1.00 63.84 84 PHE A O 1
ATOM 676 N N . ALA A 1 85 ? 25.617 -28.981 19.690 1.00 60.16 85 ALA A N 1
ATOM 677 C CA . ALA A 1 85 ? 26.561 -27.884 19.875 1.00 60.16 85 ALA A CA 1
ATOM 678 C C . ALA A 1 85 ? 26.351 -27.186 21.229 1.00 60.16 85 ALA A C 1
ATOM 680 O O . ALA A 1 85 ? 27.313 -26.947 21.953 1.00 60.16 85 ALA A O 1
ATOM 681 N N . ALA A 1 86 ? 25.095 -26.934 21.616 1.00 59.84 86 ALA A N 1
ATOM 682 C CA . ALA A 1 86 ? 24.758 -26.395 22.930 1.00 59.84 86 ALA A CA 1
ATOM 683 C C . ALA A 1 86 ? 25.168 -27.346 24.067 1.00 59.84 86 ALA A C 1
ATOM 685 O O . ALA A 1 86 ? 25.729 -26.897 25.062 1.00 59.84 86 ALA A O 1
ATOM 686 N N . GLY A 1 87 ? 24.952 -28.654 23.908 1.00 60.66 87 GLY A N 1
ATOM 687 C CA . GLY A 1 87 ? 25.385 -29.670 24.868 1.00 60.66 87 GLY A CA 1
ATOM 688 C C . GLY A 1 87 ? 26.907 -29.749 25.037 1.00 60.66 87 GLY A C 1
ATOM 689 O O . GLY A 1 87 ? 27.368 -29.976 26.147 1.00 60.66 87 GLY A O 1
ATOM 690 N N . GLN A 1 88 ? 27.689 -29.519 23.978 1.00 60.78 88 GLN A N 1
ATOM 691 C CA . GLN A 1 88 ? 29.157 -29.449 24.054 1.00 60.78 88 GLN A C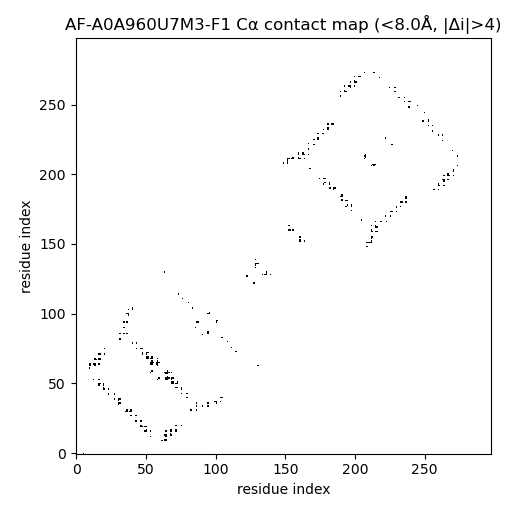A 1
ATOM 692 C C . GLN A 1 88 ? 29.660 -28.139 24.682 1.00 60.78 88 GLN A C 1
ATOM 694 O O . GLN A 1 88 ? 30.682 -28.139 25.358 1.00 60.78 88 GLN A O 1
ATOM 699 N N . LEU A 1 89 ? 28.957 -27.024 24.458 1.00 61.59 89 LEU A N 1
ATOM 700 C CA . LEU A 1 89 ? 29.361 -25.702 24.954 1.00 61.59 89 LEU A CA 1
ATOM 701 C C . LEU A 1 89 ? 28.935 -25.437 26.406 1.00 61.59 89 LEU A C 1
ATOM 703 O O . LEU A 1 89 ? 29.643 -24.738 27.126 1.00 61.59 89 LEU A O 1
ATOM 707 N N . TRP A 1 90 ? 27.786 -25.971 26.833 1.00 57.97 90 TRP A N 1
ATOM 708 C CA . TRP A 1 90 ? 27.189 -25.704 28.150 1.00 57.97 90 TRP A CA 1
ATOM 709 C C . TRP A 1 90 ? 26.995 -26.947 29.031 1.00 57.97 90 TRP A C 1
ATOM 711 O O . TRP A 1 90 ? 26.697 -26.801 30.217 1.00 57.97 90 TRP A O 1
ATOM 721 N N . GLY A 1 91 ? 27.154 -28.162 28.499 1.00 55.38 91 GLY A N 1
ATOM 722 C CA . GLY A 1 91 ? 27.080 -29.393 29.285 1.00 55.38 91 GLY A CA 1
ATOM 723 C C . GLY A 1 91 ? 28.381 -29.629 30.046 1.00 55.38 91 GLY A C 1
ATOM 724 O O . GLY A 1 91 ? 29.432 -29.809 29.439 1.00 55.38 91 GLY A O 1
ATOM 725 N N . GLY A 1 92 ? 28.316 -29.631 31.380 1.00 54.69 92 GLY A N 1
ATOM 726 C CA . GLY A 1 92 ? 29.449 -29.983 32.240 1.00 54.69 92 GLY A CA 1
ATOM 727 C C . GLY A 1 92 ? 30.066 -31.345 31.885 1.00 54.69 92 GLY A C 1
ATOM 728 O O . GLY A 1 92 ? 29.431 -32.180 31.241 1.00 54.69 92 GLY A O 1
ATOM 729 N N . SER A 1 93 ? 31.302 -31.559 32.343 1.00 52.25 93 SER A N 1
ATOM 730 C CA . SER A 1 93 ? 32.288 -32.596 31.971 1.00 52.25 93 SER A CA 1
ATOM 731 C C . SER A 1 93 ? 31.867 -34.082 31.979 1.00 52.25 93 SER A C 1
ATOM 733 O O . SER A 1 93 ? 32.726 -34.934 31.812 1.00 52.25 93 SER A O 1
ATOM 735 N N . GLY A 1 94 ? 30.588 -34.428 32.149 1.00 53.09 94 GLY A N 1
ATOM 736 C CA . GLY A 1 94 ? 30.082 -35.809 32.135 1.00 53.09 94 GLY A CA 1
ATOM 737 C C . GLY A 1 94 ? 29.501 -36.296 30.798 1.00 53.09 94 GLY A C 1
ATOM 738 O O . GLY A 1 94 ? 29.071 -37.443 30.706 1.00 53.09 94 GLY A O 1
ATOM 739 N N . VAL A 1 95 ? 29.436 -35.459 29.753 1.00 50.78 95 VAL A N 1
ATOM 740 C CA . VAL A 1 95 ? 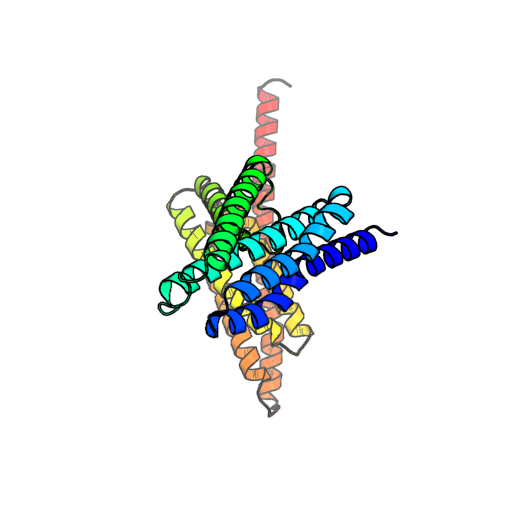28.833 -35.846 28.453 1.00 50.78 95 VAL A CA 1
ATOM 741 C C . VAL A 1 95 ? 29.792 -36.681 27.586 1.00 50.78 95 VAL A C 1
ATOM 743 O O . VAL A 1 95 ? 29.341 -37.451 26.738 1.00 50.78 95 VAL A O 1
ATOM 746 N N . THR A 1 96 ? 31.102 -36.574 27.810 1.00 51.59 96 THR A N 1
ATOM 747 C CA . THR A 1 96 ? 32.154 -37.229 27.010 1.00 51.59 96 THR A CA 1
ATOM 748 C C . THR A 1 96 ? 32.522 -38.642 27.465 1.00 51.59 96 THR A C 1
ATOM 750 O O . THR A 1 96 ? 33.148 -39.369 26.698 1.00 51.59 96 THR A O 1
ATOM 753 N N . ASP A 1 97 ? 32.113 -39.067 28.664 1.00 53.75 97 ASP A N 1
ATOM 754 C CA . ASP A 1 97 ? 32.597 -40.325 29.264 1.00 53.75 97 ASP A CA 1
ATOM 755 C C . ASP A 1 97 ? 31.875 -41.577 28.745 1.00 53.75 97 ASP A C 1
ATOM 757 O O . ASP A 1 97 ? 32.340 -42.703 28.915 1.00 53.75 97 ASP A O 1
ATOM 761 N N . ASN A 1 98 ? 30.751 -41.400 28.050 1.00 59.31 98 ASN A N 1
ATOM 762 C CA . ASN A 1 98 ? 29.998 -42.504 27.476 1.00 59.31 98 ASN A CA 1
ATOM 763 C C . ASN A 1 98 ? 30.341 -42.670 25.998 1.00 59.31 98 ASN A C 1
ATOM 765 O O . ASN A 1 98 ? 29.857 -41.927 25.146 1.00 59.31 98 ASN A O 1
ATOM 769 N N . ILE A 1 99 ? 31.094 -43.728 25.687 1.00 54.81 99 ILE A N 1
ATOM 770 C CA . ILE A 1 99 ? 31.370 -44.210 24.323 1.00 54.81 99 ILE A CA 1
ATOM 771 C C . ILE A 1 99 ? 30.089 -44.203 23.466 1.00 54.81 99 ILE A C 1
ATOM 773 O O . ILE A 1 99 ? 30.096 -43.751 22.322 1.00 54.81 99 ILE A O 1
ATOM 777 N N . LEU A 1 100 ? 28.956 -44.606 24.049 1.00 53.62 100 LEU A N 1
ATOM 778 C CA . LEU A 1 100 ? 27.651 -44.621 23.387 1.00 53.62 100 LEU A CA 1
ATOM 779 C C . LEU A 1 100 ? 27.144 -43.221 22.980 1.00 53.62 100 LEU A C 1
ATOM 781 O O . LEU A 1 100 ? 26.514 -43.085 21.932 1.00 53.62 100 LEU A O 1
ATOM 785 N N . ALA A 1 101 ? 27.431 -42.178 23.766 1.00 54.16 101 ALA A N 1
ATOM 786 C CA . ALA A 1 101 ? 27.081 -40.795 23.438 1.00 54.16 101 ALA A CA 1
ATOM 787 C C . ALA A 1 101 ? 27.933 -40.285 22.268 1.00 54.16 101 ALA A C 1
ATOM 789 O O . ALA A 1 101 ? 27.389 -39.767 21.294 1.00 54.16 101 ALA A O 1
ATOM 790 N N . THR A 1 102 ? 29.244 -40.529 22.301 1.00 55.78 102 THR A N 1
ATOM 791 C CA . THR A 1 102 ? 30.173 -40.167 21.219 1.00 55.78 102 THR A CA 1
ATOM 792 C C . THR A 1 102 ? 29.800 -40.842 19.896 1.00 55.78 102 THR A C 1
ATOM 794 O O . THR A 1 102 ? 29.707 -40.171 18.867 1.00 55.78 102 THR A O 1
ATOM 797 N N . PHE A 1 103 ? 29.485 -42.143 19.913 1.00 53.91 103 PHE A N 1
ATOM 798 C CA . PHE A 1 103 ? 29.007 -42.859 18.723 1.00 53.91 103 PHE A CA 1
ATOM 799 C C . PHE A 1 103 ? 27.653 -42.339 18.220 1.00 53.91 103 PHE A C 1
ATOM 801 O O . PHE A 1 103 ? 27.465 -42.205 17.010 1.00 53.91 103 PHE A O 1
ATOM 808 N N . SER A 1 104 ? 26.728 -42.001 19.125 1.00 56.97 104 SER A N 1
ATOM 809 C CA . SER A 1 104 ? 25.417 -41.445 18.760 1.00 56.97 104 SER A CA 1
ATOM 810 C C . SER A 1 104 ? 25.553 -40.102 18.037 1.00 56.97 104 SER A C 1
ATOM 812 O O . SER A 1 104 ? 24.908 -39.881 17.013 1.00 56.97 104 SER A O 1
ATOM 814 N N . TYR A 1 105 ? 26.441 -39.226 18.513 1.00 58.59 105 TYR A N 1
ATOM 815 C CA . TYR A 1 105 ? 26.699 -37.933 17.879 1.00 58.59 105 TYR A CA 1
ATOM 816 C C . TYR A 1 105 ? 27.466 -38.050 16.559 1.00 58.59 105 TYR A C 1
ATOM 818 O O . TYR A 1 105 ? 27.167 -37.323 15.609 1.00 58.59 105 TYR A O 1
ATOM 826 N N . PHE A 1 106 ? 28.407 -38.991 16.457 1.00 56.66 106 PHE A N 1
ATOM 827 C CA . PHE A 1 106 ? 29.127 -39.264 15.213 1.00 56.66 106 PHE A CA 1
ATOM 828 C C . PHE A 1 106 ? 28.199 -39.812 14.118 1.00 56.66 106 PHE A C 1
ATOM 830 O O . PHE A 1 106 ? 28.204 -39.314 12.991 1.00 56.66 106 PHE A O 1
ATOM 837 N N . GLY A 1 107 ? 27.338 -40.777 14.461 1.00 60.97 107 GLY A N 1
ATOM 838 C CA . GLY A 1 107 ? 26.337 -41.323 13.541 1.00 60.97 107 GLY A CA 1
ATOM 839 C C . GLY A 1 107 ? 25.341 -40.263 13.066 1.00 60.97 107 GLY A C 1
ATOM 840 O O . GLY A 1 107 ? 25.043 -40.177 11.874 1.00 60.97 107 GLY A O 1
ATOM 841 N N . LEU A 1 108 ? 24.891 -39.397 13.978 1.00 59.28 108 LEU A N 1
ATOM 842 C CA . LEU A 1 108 ? 23.996 -38.287 13.664 1.00 59.28 108 LEU A CA 1
ATOM 843 C C . LEU A 1 108 ? 24.672 -37.248 12.748 1.00 59.28 108 LEU A C 1
ATOM 845 O O . LEU A 1 108 ? 24.064 -36.796 11.782 1.00 59.28 108 LEU A O 1
ATOM 849 N N . SER A 1 109 ? 25.955 -36.947 12.971 1.00 53.91 109 SER A N 1
ATOM 850 C CA . SER A 1 109 ? 26.751 -36.034 12.133 1.00 53.91 109 SER A CA 1
ATOM 851 C C . SER A 1 109 ? 26.974 -36.567 10.710 1.00 53.91 109 SER A C 1
ATOM 853 O O . SER A 1 109 ? 26.832 -35.819 9.741 1.00 53.91 109 SER A O 1
ATOM 855 N N . LEU A 1 110 ? 27.262 -37.864 10.554 1.00 60.03 110 LEU A N 1
ATOM 856 C CA . LEU A 1 110 ? 27.364 -38.511 9.237 1.00 60.03 110 LEU A CA 1
ATOM 857 C C . LEU A 1 110 ? 26.023 -38.519 8.498 1.00 60.03 110 LEU A C 1
ATOM 859 O O . LEU A 1 110 ? 25.968 -38.233 7.300 1.00 60.03 110 LEU A O 1
ATOM 863 N N . TYR A 1 111 ? 24.932 -38.794 9.215 1.00 60.66 111 TYR A N 1
ATOM 864 C CA . TYR A 1 111 ? 23.585 -38.724 8.657 1.00 60.66 111 TYR A CA 1
ATOM 865 C C . TYR A 1 111 ? 23.221 -37.293 8.227 1.00 60.66 111 TYR A C 1
ATOM 867 O O . TYR A 1 111 ? 22.690 -37.097 7.132 1.00 60.66 111 TYR A O 1
ATOM 875 N N . HIS A 1 112 ? 23.576 -36.278 9.026 1.00 55.50 112 HIS A N 1
ATOM 876 C CA . HIS A 1 112 ? 23.422 -34.867 8.663 1.00 55.50 112 HIS A CA 1
ATOM 877 C C . HIS A 1 112 ? 24.162 -34.532 7.375 1.00 55.50 112 HIS A C 1
ATOM 879 O O . HIS A 1 112 ? 23.550 -33.982 6.459 1.00 55.50 112 HIS A O 1
ATOM 885 N N . LEU A 1 113 ? 25.431 -34.924 7.265 1.00 53.12 113 LEU A N 1
ATOM 886 C CA . LEU A 1 113 ? 26.228 -34.692 6.066 1.00 53.12 113 LEU A CA 1
ATOM 887 C C . LEU A 1 113 ? 25.586 -35.358 4.837 1.00 53.12 113 LEU A C 1
ATOM 889 O O . LEU A 1 113 ? 25.411 -34.710 3.806 1.00 53.12 113 LEU A O 1
ATOM 893 N N . GLY A 1 114 ? 25.125 -36.605 4.971 1.00 57.41 114 GLY A N 1
ATOM 894 C CA . GLY A 1 114 ? 24.408 -37.320 3.913 1.00 57.41 114 GLY A CA 1
ATOM 895 C C . GLY A 1 114 ? 23.094 -36.646 3.499 1.00 57.41 114 GLY A C 1
ATOM 896 O O . GLY A 1 114 ? 22.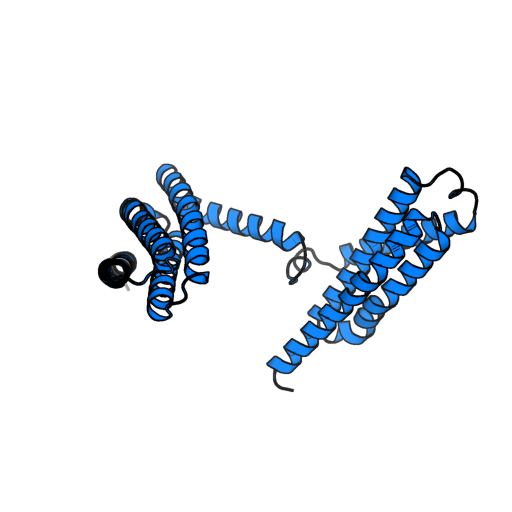814 -36.526 2.305 1.00 57.41 114 GLY A O 1
ATOM 897 N N . SER A 1 115 ? 22.306 -36.155 4.461 1.00 55.44 115 SER A N 1
ATOM 898 C CA . SER A 1 115 ? 21.024 -35.468 4.222 1.00 55.44 115 SER A CA 1
ATOM 899 C C . SER A 1 115 ? 21.193 -34.087 3.574 1.00 55.44 115 SER A C 1
ATOM 901 O O . SER A 1 115 ? 20.437 -33.730 2.671 1.00 55.44 115 SER A O 1
ATOM 903 N N . VAL A 1 116 ? 22.228 -33.336 3.964 1.00 52.59 116 VAL A N 1
ATOM 904 C CA . VAL A 1 116 ? 22.580 -32.045 3.359 1.00 52.59 116 VAL A CA 1
ATOM 905 C C . VAL A 1 116 ? 23.079 -32.257 1.936 1.00 52.59 116 VAL A C 1
ATOM 907 O O . VAL A 1 116 ? 22.642 -31.550 1.032 1.00 52.59 116 VAL A O 1
ATOM 910 N N . ILE A 1 117 ? 23.935 -33.256 1.704 1.00 51.66 117 ILE A N 1
ATOM 911 C CA . ILE A 1 117 ? 24.456 -33.580 0.371 1.00 51.66 117 ILE A CA 1
ATOM 912 C C . ILE A 1 117 ? 23.322 -34.042 -0.553 1.00 51.66 117 ILE A C 1
ATOM 914 O O . ILE A 1 117 ? 23.175 -33.518 -1.655 1.00 51.66 117 ILE A O 1
ATOM 918 N N . THR A 1 118 ? 22.463 -34.964 -0.109 1.00 51.31 118 THR A N 1
ATOM 919 C CA . THR A 1 118 ? 21.320 -35.428 -0.918 1.00 51.31 118 THR A CA 1
ATOM 920 C C . THR A 1 118 ? 20.276 -34.335 -1.144 1.00 51.31 118 THR A C 1
ATOM 922 O O . THR A 1 118 ? 19.761 -34.215 -2.258 1.00 51.31 118 THR A O 1
ATOM 925 N N . GLY A 1 119 ? 20.001 -33.497 -0.142 1.00 46.84 119 GLY A N 1
ATOM 926 C CA . GLY A 1 119 ? 19.149 -32.317 -0.282 1.00 46.84 119 GLY A CA 1
ATOM 927 C C . GLY A 1 119 ? 19.711 -31.308 -1.285 1.00 46.84 119 GLY A C 1
ATOM 928 O O . GLY A 1 119 ? 18.977 -30.844 -2.153 1.00 46.84 119 GLY A O 1
ATOM 929 N N . SER A 1 120 ? 21.017 -31.038 -1.234 1.00 44.56 120 SER A N 1
ATOM 930 C CA . SER A 1 120 ? 21.698 -30.060 -2.096 1.00 44.56 120 SER A CA 1
ATOM 931 C C . SER A 1 120 ? 21.863 -30.546 -3.539 1.00 44.56 120 SER A C 1
ATOM 933 O O . SER A 1 120 ? 21.711 -29.760 -4.469 1.00 44.56 120 SER A O 1
ATOM 935 N N . ILE A 1 121 ? 22.126 -31.842 -3.750 1.00 43.94 121 ILE A N 1
ATOM 936 C CA . ILE A 1 121 ? 22.282 -32.432 -5.090 1.00 43.94 121 ILE A CA 1
ATOM 937 C C . ILE A 1 121 ? 20.921 -32.606 -5.785 1.00 43.94 121 ILE A C 1
ATOM 939 O O . ILE A 1 121 ? 20.812 -32.404 -6.993 1.00 43.94 121 ILE A O 1
ATOM 943 N N . LYS A 1 122 ? 19.859 -32.968 -5.049 1.00 43.50 122 LYS A N 1
ATOM 944 C CA . LYS A 1 122 ? 18.532 -33.247 -5.634 1.00 43.50 122 LYS A CA 1
ATOM 945 C C . LYS A 1 122 ? 17.648 -31.999 -5.754 1.00 43.50 122 LYS A C 1
ATOM 947 O O . LYS A 1 122 ? 16.749 -31.967 -6.596 1.00 43.50 122 LYS A O 1
ATOM 952 N N . ALA A 1 123 ? 17.908 -30.956 -4.962 1.00 41.03 123 ALA A N 1
ATOM 953 C CA . ALA A 1 123 ? 17.270 -29.652 -5.100 1.00 41.03 123 ALA A CA 1
ATOM 954 C C . ALA A 1 123 ? 18.063 -28.772 -6.072 1.00 41.03 123 ALA A C 1
ATOM 956 O O . ALA A 1 123 ? 18.866 -27.928 -5.688 1.00 41.03 123 ALA A O 1
ATOM 957 N N . SER A 1 124 ? 17.778 -28.925 -7.364 1.00 40.16 124 SER A N 1
ATOM 958 C CA . SER A 1 124 ? 18.111 -27.899 -8.351 1.00 40.16 124 SER A CA 1
ATOM 959 C C . SER A 1 124 ? 17.613 -26.533 -7.834 1.00 40.16 124 SER A C 1
ATOM 961 O O . SER A 1 124 ? 16.416 -26.356 -7.574 1.00 40.16 124 SER A O 1
ATOM 963 N N . TYR A 1 125 ? 18.551 -25.596 -7.642 1.00 45.94 125 TYR A N 1
ATOM 964 C CA . TYR A 1 125 ? 18.479 -24.311 -6.914 1.00 45.94 125 TYR A CA 1
ATOM 965 C C . TYR A 1 125 ? 17.223 -23.439 -7.137 1.00 45.94 125 TYR A C 1
ATOM 967 O O . TYR A 1 125 ? 16.946 -22.515 -6.372 1.00 45.94 125 TYR A O 1
ATOM 975 N N . LYS A 1 126 ? 16.430 -23.704 -8.178 1.00 41.22 126 LYS A N 1
ATOM 976 C CA . LYS A 1 126 ? 15.267 -22.899 -8.565 1.00 41.22 126 LYS A CA 1
ATOM 977 C C . LYS A 1 126 ? 13.997 -23.197 -7.751 1.00 41.22 126 LYS A C 1
ATOM 979 O O . LYS A 1 126 ? 13.147 -22.317 -7.655 1.00 41.22 126 LYS A O 1
ATOM 984 N N . LYS A 1 127 ? 13.852 -24.396 -7.163 1.00 44.94 127 LYS A N 1
ATOM 985 C CA . LYS A 1 127 ? 12.576 -24.865 -6.564 1.00 44.94 127 LYS A CA 1
ATOM 986 C C . LYS A 1 127 ? 12.485 -24.807 -5.033 1.00 44.94 127 LYS A C 1
ATOM 988 O O . LYS A 1 127 ? 11.377 -24.831 -4.509 1.00 44.94 127 LYS A O 1
ATOM 993 N N . PHE A 1 128 ? 13.599 -24.664 -4.314 1.00 40.56 128 PHE A N 1
ATOM 994 C CA . PHE A 1 128 ? 13.609 -24.593 -2.840 1.00 40.56 128 PHE A CA 1
ATOM 995 C C . PHE A 1 128 ? 12.909 -23.330 -2.286 1.00 40.56 128 PHE A C 1
ATOM 997 O O . PHE A 1 128 ? 12.433 -23.301 -1.157 1.00 40.56 128 PHE A O 1
ATOM 1004 N N . PHE A 1 129 ? 12.783 -22.288 -3.111 1.00 41.31 129 PHE A N 1
ATOM 1005 C CA . PHE A 1 129 ? 12.288 -20.967 -2.716 1.00 41.31 129 PHE A CA 1
ATOM 1006 C C . PHE A 1 129 ? 10.768 -20.743 -2.871 1.00 41.31 129 PHE A C 1
ATOM 1008 O O . PHE A 1 129 ? 10.303 -19.635 -2.608 1.00 41.31 129 PHE A O 1
ATOM 1015 N N . ASN A 1 130 ? 9.990 -21.743 -3.304 1.00 41.97 130 ASN A N 1
ATOM 1016 C CA . ASN A 1 130 ? 8.572 -21.562 -3.663 1.00 41.97 130 ASN A CA 1
ATOM 1017 C C . ASN A 1 130 ? 7.551 -21.975 -2.574 1.00 41.97 130 ASN A C 1
ATOM 1019 O O . ASN A 1 130 ? 6.356 -21.995 -2.857 1.00 41.97 130 ASN A O 1
ATOM 1023 N N . TYR A 1 131 ? 7.962 -22.258 -1.330 1.00 48.72 131 TYR A N 1
ATOM 1024 C CA . TYR A 1 131 ? 7.063 -22.837 -0.310 1.00 48.72 131 TYR A CA 1
ATOM 1025 C C . TYR A 1 131 ? 6.472 -21.835 0.709 1.00 48.72 131 TYR A C 1
ATOM 1027 O O . TYR A 1 131 ? 7.126 -20.843 1.045 1.00 48.72 131 TYR A O 1
ATOM 1035 N N . PRO A 1 132 ? 5.238 -22.085 1.215 1.00 40.16 132 PRO A N 1
ATOM 1036 C CA . PRO A 1 132 ? 4.438 -21.170 2.042 1.00 40.16 132 PRO A CA 1
ATOM 1037 C C . PRO A 1 132 ? 4.998 -20.746 3.407 1.00 40.16 132 PRO A C 1
ATOM 1039 O O . PRO A 1 132 ? 4.539 -19.725 3.913 1.00 40.16 132 PRO A O 1
ATOM 1042 N N . LEU A 1 133 ? 5.973 -21.452 3.987 1.00 42.12 133 LEU A N 1
ATOM 1043 C CA . LEU A 1 133 ? 6.443 -21.204 5.364 1.00 42.12 133 LEU A CA 1
ATOM 1044 C C . LEU A 1 133 ? 7.970 -21.069 5.514 1.00 42.12 133 LEU A C 1
ATOM 1046 O O . LEU A 1 133 ? 8.478 -20.967 6.625 1.00 42.12 133 LEU A O 1
ATOM 1050 N N . SER A 1 134 ? 8.708 -21.001 4.406 1.00 52.34 134 SER A N 1
ATOM 1051 C CA . SER A 1 134 ? 10.168 -20.880 4.436 1.00 52.34 134 SER A CA 1
ATOM 1052 C C . SER A 1 134 ? 10.618 -19.477 4.869 1.00 52.34 134 SER A C 1
ATOM 1054 O O . SER A 1 134 ? 10.253 -18.484 4.233 1.00 52.34 134 SER A O 1
ATOM 1056 N N . ILE A 1 135 ? 11.491 -19.381 5.884 1.00 45.41 135 ILE A N 1
ATOM 1057 C CA . ILE A 1 135 ? 12.142 -18.119 6.300 1.00 45.41 135 ILE A CA 1
ATOM 1058 C C . ILE A 1 135 ? 12.924 -17.462 5.145 1.00 45.41 135 ILE A C 1
ATOM 1060 O O . ILE A 1 135 ? 13.071 -16.242 5.088 1.00 45.41 135 ILE A O 1
ATOM 1064 N N . PHE A 1 136 ? 13.342 -18.249 4.146 1.00 46.41 136 PHE A N 1
ATOM 1065 C CA . PHE A 1 136 ? 14.004 -17.760 2.936 1.00 46.41 136 PHE A CA 1
ATOM 1066 C C . PHE A 1 136 ? 13.072 -16.967 2.005 1.00 46.41 136 PHE A C 1
ATOM 1068 O O . PHE A 1 136 ? 13.561 -16.189 1.182 1.00 46.41 136 PHE A O 1
ATOM 1075 N N . ARG A 1 137 ? 11.741 -17.081 2.145 1.00 50.41 137 ARG A N 1
ATOM 1076 C CA . ARG A 1 137 ? 10.787 -16.198 1.451 1.00 50.41 137 ARG A CA 1
ATOM 1077 C C . ARG A 1 137 ? 10.973 -14.744 1.864 1.00 50.41 137 ARG A C 1
ATOM 1079 O O . ARG A 1 137 ? 10.912 -13.873 1.003 1.00 50.41 137 ARG A O 1
ATOM 1086 N N . PHE A 1 138 ? 11.232 -14.484 3.144 1.00 44.38 138 PHE A N 1
ATOM 1087 C CA . PHE A 1 138 ? 11.442 -13.126 3.645 1.00 44.38 138 PHE A CA 1
ATOM 1088 C C . PHE A 1 138 ? 12.650 -12.460 2.968 1.00 44.38 138 PHE A C 1
ATOM 1090 O O . PHE A 1 138 ? 12.577 -11.313 2.530 1.00 44.38 138 PHE A O 1
ATOM 1097 N N . PHE A 1 139 ? 13.737 -13.217 2.786 1.00 48.75 139 PHE A N 1
ATOM 1098 C CA . PHE A 1 139 ? 14.942 -12.740 2.105 1.00 48.75 139 PHE A CA 1
ATOM 1099 C C . PHE A 1 139 ? 14.783 -12.655 0.575 1.00 48.75 139 PHE A C 1
ATOM 1101 O O . PHE A 1 139 ? 15.357 -11.763 -0.048 1.00 48.75 139 PHE A O 1
ATOM 1108 N N . ARG A 1 140 ? 13.977 -13.528 -0.049 1.00 50.84 140 ARG A N 1
ATOM 1109 C CA . ARG A 1 140 ? 13.717 -13.499 -1.500 1.00 50.84 140 ARG A CA 1
ATOM 1110 C C . ARG A 1 140 ? 12.693 -12.449 -1.927 1.00 50.84 140 ARG A C 1
ATOM 1112 O O . ARG A 1 140 ? 12.894 -11.876 -2.991 1.00 50.84 140 ARG A O 1
ATOM 1119 N N . SER A 1 141 ? 11.633 -12.196 -1.152 1.00 56.19 141 SER A N 1
ATOM 1120 C CA . SER A 1 141 ? 10.656 -11.137 -1.465 1.00 56.19 141 SER A CA 1
ATOM 1121 C C . SER A 1 141 ? 11.378 -9.805 -1.540 1.00 56.19 141 SER A C 1
ATOM 1123 O O . SER A 1 141 ? 11.450 -9.223 -2.610 1.00 56.19 141 SER A O 1
ATOM 1125 N N . ARG A 1 142 ? 12.114 -9.442 -0.479 1.00 59.78 142 ARG A N 1
ATOM 1126 C CA . ARG A 1 142 ? 12.922 -8.218 -0.474 1.00 59.78 142 ARG A CA 1
ATOM 1127 C C . ARG A 1 142 ? 13.913 -8.132 -1.632 1.00 59.78 142 ARG A C 1
ATOM 1129 O O . ARG A 1 142 ? 14.201 -7.035 -2.087 1.00 59.78 142 ARG A O 1
ATOM 1136 N N . ARG A 1 143 ? 14.478 -9.257 -2.086 1.00 68.00 143 ARG A N 1
ATOM 1137 C CA . ARG A 1 143 ? 15.379 -9.269 -3.245 1.00 68.00 143 ARG A CA 1
ATOM 1138 C C . ARG A 1 143 ? 14.626 -9.047 -4.559 1.00 68.00 143 ARG A C 1
ATOM 1140 O O . ARG A 1 143 ? 15.093 -8.256 -5.361 1.00 68.00 143 ARG A O 1
ATOM 1147 N N . LYS A 1 144 ? 13.480 -9.701 -4.767 1.00 70.88 144 LYS A N 1
ATOM 1148 C CA . LYS A 1 144 ? 12.632 -9.488 -5.949 1.00 70.88 144 LYS A CA 1
ATOM 1149 C C . LYS A 1 144 ? 12.078 -8.068 -6.003 1.00 70.88 144 LYS A C 1
ATOM 1151 O O . LYS A 1 144 ? 12.173 -7.452 -7.053 1.00 70.88 144 LYS A O 1
ATOM 1156 N N . ASP A 1 145 ? 11.583 -7.560 -4.878 1.00 73.62 145 ASP A N 1
ATOM 1157 C CA . ASP A 1 145 ? 11.038 -6.206 -4.760 1.00 73.62 145 ASP A CA 1
ATOM 1158 C C . ASP A 1 145 ? 12.130 -5.176 -5.090 1.00 73.62 145 ASP A C 1
ATOM 1160 O O . ASP A 1 145 ? 11.898 -4.252 -5.858 1.00 73.62 145 ASP A O 1
ATOM 1164 N N . LYS A 1 146 ? 13.366 -5.399 -4.616 1.00 80.44 146 LYS A N 1
ATOM 1165 C CA . LYS A 1 146 ? 14.534 -4.581 -4.985 1.00 80.44 146 LYS A CA 1
ATOM 1166 C C . LYS A 1 146 ? 14.934 -4.710 -6.454 1.00 80.44 146 LYS A C 1
ATOM 1168 O O . LYS A 1 146 ? 15.240 -3.707 -7.079 1.00 80.44 146 LYS A O 1
ATOM 1173 N N . GLU A 1 147 ? 14.960 -5.921 -7.010 1.00 84.88 147 GLU A N 1
ATOM 1174 C CA . GLU A 1 147 ? 15.282 -6.150 -8.428 1.00 84.88 147 GLU A CA 1
ATOM 1175 C C . GLU A 1 147 ? 14.212 -5.541 -9.353 1.00 84.88 147 GLU A C 1
ATOM 1177 O O . GLU A 1 147 ? 14.504 -5.111 -10.466 1.00 84.88 147 GLU A O 1
ATOM 1182 N N . GLU A 1 148 ? 12.952 -5.521 -8.930 1.00 85.38 148 GLU A N 1
ATOM 1183 C CA . GLU A 1 148 ? 11.853 -4.848 -9.618 1.00 85.38 148 GLU A CA 1
ATOM 1184 C C . GLU A 1 148 ? 11.945 -3.331 -9.496 1.00 85.38 148 GLU A C 1
ATOM 1186 O O . GLU A 1 148 ? 11.926 -2.653 -10.518 1.00 85.38 148 GLU A O 1
ATOM 1191 N N . GLU A 1 149 ? 12.168 -2.807 -8.292 1.00 87.06 149 GLU A N 1
ATOM 1192 C CA . GLU A 1 149 ? 12.415 -1.385 -8.065 1.00 87.06 149 GLU A CA 1
ATOM 1193 C C . GLU A 1 149 ? 13.605 -0.899 -8.909 1.00 87.06 149 GLU A C 1
ATOM 1195 O O . GLU A 1 149 ? 13.477 0.065 -9.652 1.00 87.06 149 GLU A O 1
ATOM 1200 N N . GLU A 1 150 ? 14.741 -1.600 -8.910 1.00 89.81 150 GLU A N 1
ATOM 1201 C CA . GLU A 1 150 ? 15.886 -1.252 -9.762 1.00 89.81 150 GLU A CA 1
ATOM 1202 C C . GLU A 1 150 ? 15.545 -1.262 -11.259 1.00 89.81 150 GLU A C 1
ATOM 1204 O O . GLU A 1 150 ? 16.052 -0.426 -12.007 1.00 89.81 150 GLU A O 1
ATOM 1209 N N . ARG A 1 151 ? 14.689 -2.186 -11.716 1.00 90.75 151 ARG A N 1
ATOM 1210 C CA . ARG A 1 151 ? 14.220 -2.219 -13.112 1.00 90.75 151 ARG A CA 1
ATOM 1211 C C . ARG A 1 151 ? 13.330 -1.024 -13.441 1.00 90.75 151 ARG A C 1
ATOM 1213 O O . ARG A 1 151 ? 13.510 -0.439 -14.504 1.00 90.75 151 ARG A O 1
ATOM 1220 N N . ILE A 1 152 ? 12.420 -0.653 -12.544 1.00 91.19 152 ILE A N 1
ATOM 1221 C CA . ILE A 1 152 ? 11.547 0.520 -12.685 1.00 91.19 152 ILE A CA 1
ATOM 1222 C C . ILE A 1 152 ? 12.402 1.790 -12.740 1.00 91.19 152 ILE A C 1
ATOM 1224 O O . ILE A 1 152 ? 12.303 2.580 -13.673 1.00 91.19 152 ILE A O 1
ATOM 1228 N N . LEU A 1 153 ? 13.323 1.947 -11.791 1.00 92.00 153 LEU A N 1
ATOM 1229 C CA . LEU A 1 153 ? 14.149 3.145 -11.663 1.00 92.00 153 LEU A CA 1
ATOM 1230 C C . LEU A 1 153 ? 15.131 3.347 -12.823 1.00 92.00 153 LEU A C 1
ATOM 1232 O O . LEU A 1 153 ? 15.512 4.480 -13.091 1.00 92.00 153 LEU A O 1
ATOM 1236 N N . LYS A 1 154 ? 15.526 2.282 -13.532 1.00 92.62 154 LYS A N 1
ATOM 1237 C CA . LYS A 1 154 ? 16.343 2.387 -14.754 1.00 92.62 154 LYS A CA 1
ATOM 1238 C C . LYS A 1 154 ? 15.608 3.033 -15.930 1.00 92.62 154 LYS A C 1
ATOM 1240 O O . LYS A 1 154 ? 16.275 3.473 -16.861 1.00 92.62 154 LYS A O 1
ATOM 1245 N N . LYS A 1 155 ? 14.271 3.083 -15.908 1.00 91.50 155 LYS A N 1
ATOM 1246 C CA . LYS A 1 155 ? 13.467 3.703 -16.974 1.00 91.50 155 LYS A CA 1
ATOM 1247 C C . LYS A 1 155 ? 13.467 5.235 -16.916 1.00 91.50 155 LYS A C 1
ATOM 1249 O O . LYS A 1 155 ? 13.020 5.868 -17.863 1.00 91.50 155 LYS A O 1
ATOM 1254 N N . VAL A 1 156 ? 13.932 5.835 -15.818 1.00 93.50 156 VAL A N 1
ATOM 1255 C CA . VAL A 1 156 ? 13.809 7.277 -15.559 1.00 93.50 156 VAL A CA 1
ATOM 1256 C C . VAL A 1 156 ? 15.130 7.904 -15.131 1.00 93.50 156 VAL A C 1
ATOM 1258 O O . VAL A 1 156 ? 16.064 7.229 -14.701 1.00 93.50 156 VAL A O 1
ATOM 1261 N N . ASP A 1 157 ? 15.208 9.229 -15.240 1.00 95.06 157 ASP A N 1
ATOM 1262 C CA . ASP A 1 157 ? 16.357 10.002 -14.778 1.00 95.06 157 ASP A CA 1
ATOM 1263 C C . ASP A 1 157 ? 16.529 9.939 -13.245 1.00 95.06 157 ASP A C 1
ATOM 1265 O O . ASP A 1 157 ? 15.597 9.643 -12.492 1.00 95.06 157 ASP A O 1
ATOM 1269 N N . ALA A 1 158 ? 17.732 10.264 -12.761 1.00 93.19 158 ALA A N 1
ATOM 1270 C CA . ALA A 1 158 ? 18.082 10.157 -11.344 1.00 93.19 158 ALA A CA 1
ATOM 1271 C C . ALA A 1 158 ? 17.196 11.010 -10.413 1.00 93.19 158 ALA A C 1
ATOM 1273 O O . ALA A 1 158 ? 16.947 10.618 -9.270 1.00 93.19 158 ALA A O 1
ATOM 1274 N N . HIS A 1 159 ? 16.709 12.164 -10.880 1.00 92.88 159 HIS A N 1
ATOM 1275 C CA . HIS A 1 159 ? 15.836 13.025 -10.087 1.00 92.88 159 HIS A CA 1
ATOM 1276 C C . HIS A 1 159 ? 14.448 12.389 -9.935 1.00 92.88 159 HIS A C 1
ATOM 1278 O O . HIS A 1 159 ? 13.915 12.307 -8.826 1.00 92.88 159 HIS A O 1
ATOM 1284 N N . THR A 1 160 ? 13.892 11.865 -11.024 1.00 93.06 160 THR A N 1
ATOM 1285 C CA . THR A 1 160 ? 12.622 11.124 -11.008 1.00 93.06 160 THR A CA 1
ATOM 1286 C C . THR A 1 160 ? 12.726 9.845 -10.190 1.00 93.06 160 THR A C 1
ATOM 1288 O O . THR A 1 160 ? 11.842 9.564 -9.388 1.00 93.06 160 THR A O 1
ATOM 1291 N N . ALA A 1 161 ? 13.841 9.121 -10.293 1.00 93.75 161 ALA A N 1
ATOM 1292 C CA . ALA A 1 161 ? 14.102 7.938 -9.484 1.00 93.75 161 ALA A CA 1
ATOM 1293 C C . ALA A 1 161 ? 14.127 8.249 -7.977 1.00 93.75 161 ALA A C 1
ATOM 1295 O O . ALA A 1 161 ? 13.586 7.497 -7.165 1.00 93.75 161 ALA A O 1
ATOM 1296 N N . LYS A 1 162 ? 14.733 9.376 -7.583 1.00 93.75 162 LYS A N 1
ATOM 1297 C CA . LYS A 1 162 ? 14.726 9.839 -6.188 1.00 93.75 162 LYS A CA 1
ATOM 1298 C C . LYS A 1 162 ? 13.303 10.147 -5.717 1.00 93.75 162 LYS A C 1
ATOM 1300 O O . LYS A 1 162 ? 12.896 9.691 -4.652 1.00 93.75 162 LYS A O 1
ATOM 1305 N N . MET A 1 163 ? 12.548 10.877 -6.532 1.00 92.06 163 MET A N 1
ATOM 1306 C CA . MET A 1 163 ? 11.156 11.218 -6.254 1.00 92.06 163 MET A CA 1
ATOM 1307 C C . MET A 1 163 ? 10.264 9.976 -6.143 1.00 92.06 163 MET A C 1
ATOM 1309 O O . MET A 1 163 ? 9.447 9.908 -5.228 1.00 92.06 163 MET A O 1
ATOM 1313 N N . TYR A 1 164 ? 10.479 8.977 -7.007 1.00 94.25 164 TYR A N 1
ATOM 1314 C CA . TYR A 1 164 ? 9.838 7.665 -6.935 1.00 94.25 164 TYR A CA 1
ATOM 1315 C C . TYR A 1 164 ? 9.995 7.037 -5.556 1.00 94.25 164 TYR A C 1
ATOM 1317 O O . TYR A 1 164 ? 9.007 6.750 -4.882 1.00 94.25 164 TYR A O 1
ATOM 1325 N N . LYS A 1 165 ? 11.240 6.907 -5.090 1.00 93.62 165 LYS A N 1
ATOM 1326 C CA . LYS A 1 165 ? 11.532 6.319 -3.778 1.00 93.62 165 LYS A CA 1
ATOM 1327 C C . LYS A 1 165 ? 10.861 7.072 -2.636 1.00 93.62 165 LYS A C 1
ATOM 1329 O O . LYS A 1 165 ? 10.295 6.444 -1.748 1.00 93.62 165 LYS A O 1
ATOM 1334 N N . GLU A 1 166 ? 10.929 8.402 -2.650 1.00 92.81 166 GLU A N 1
ATOM 1335 C CA . GLU A 1 166 ? 10.353 9.239 -1.593 1.00 92.81 166 GLU A CA 1
ATOM 1336 C C . GLU A 1 166 ? 8.830 9.092 -1.511 1.00 92.81 166 GLU A C 1
ATOM 1338 O O . GLU A 1 166 ? 8.288 8.864 -0.429 1.00 92.81 166 GLU A O 1
ATOM 1343 N N . VAL A 1 167 ? 8.138 9.204 -2.647 1.00 93.25 167 VAL A N 1
ATOM 1344 C CA . VAL A 1 167 ? 6.673 9.130 -2.696 1.00 93.25 167 VAL A CA 1
ATOM 1345 C C . VAL A 1 167 ? 6.189 7.719 -2.375 1.00 93.25 167 VAL A C 1
ATOM 1347 O O . VAL A 1 167 ? 5.279 7.587 -1.563 1.00 93.25 167 VAL A O 1
ATOM 1350 N N . MET A 1 168 ? 6.817 6.674 -2.924 1.00 92.69 168 MET A N 1
ATOM 1351 C CA . MET A 1 168 ? 6.421 5.288 -2.649 1.00 92.69 168 MET A CA 1
ATOM 1352 C C . MET A 1 168 ? 6.650 4.912 -1.183 1.00 92.69 168 MET A C 1
ATOM 1354 O O . MET A 1 168 ? 5.762 4.356 -0.543 1.00 92.69 168 MET A O 1
ATOM 1358 N N . ALA A 1 169 ? 7.802 5.263 -0.601 1.00 91.44 169 ALA A N 1
ATOM 1359 C CA . ALA A 1 169 ? 8.091 4.942 0.797 1.00 91.44 169 ALA A CA 1
ATOM 1360 C C . ALA A 1 169 ? 7.148 5.667 1.773 1.00 91.44 169 ALA A C 1
ATOM 1362 O O . ALA A 1 169 ? 6.643 5.058 2.721 1.00 91.44 169 ALA A O 1
ATOM 1363 N N . ASN A 1 170 ? 6.895 6.960 1.545 1.00 91.19 170 ASN A N 1
ATOM 1364 C CA . ASN A 1 170 ? 5.962 7.728 2.371 1.00 91.19 170 ASN A CA 1
ATOM 1365 C C . ASN A 1 170 ? 4.521 7.243 2.176 1.00 91.19 170 ASN A C 1
ATOM 1367 O O . ASN A 1 170 ? 3.810 7.032 3.159 1.00 91.19 170 ASN A O 1
ATOM 1371 N N . GLY A 1 171 ? 4.128 7.002 0.925 1.00 91.94 171 GLY A N 1
ATOM 1372 C CA . GLY A 1 171 ? 2.813 6.507 0.547 1.00 91.94 171 GLY A CA 1
ATOM 1373 C C . GLY A 1 171 ? 2.478 5.169 1.197 1.00 91.94 171 GLY A C 1
ATOM 1374 O O . GLY A 1 171 ? 1.435 5.053 1.832 1.00 91.94 171 GLY A O 1
ATOM 1375 N N . GLU A 1 172 ? 3.380 4.188 1.142 1.00 90.56 172 GLU A N 1
ATOM 1376 C CA . GLU A 1 172 ? 3.189 2.875 1.779 1.00 90.56 172 GLU A CA 1
ATOM 1377 C C . GLU A 1 172 ? 3.042 2.975 3.301 1.00 90.56 172 GLU A C 1
ATOM 1379 O O . GLU A 1 172 ? 2.194 2.312 3.907 1.00 90.56 172 GLU A O 1
ATOM 1384 N N . LYS A 1 173 ? 3.824 3.852 3.942 1.00 92.19 173 LYS A N 1
ATOM 1385 C CA . LYS A 1 173 ? 3.693 4.108 5.381 1.00 92.19 173 LYS A CA 1
ATOM 1386 C C . LYS A 1 173 ? 2.309 4.666 5.719 1.00 92.19 173 LYS A C 1
ATOM 1388 O O . LYS A 1 173 ? 1.683 4.208 6.675 1.00 92.19 173 LYS A O 1
ATOM 1393 N N . GLN A 1 174 ? 1.830 5.639 4.945 1.00 92.19 174 GLN A N 1
ATOM 1394 C CA . GLN A 1 174 ? 0.503 6.224 5.138 1.00 92.19 174 GLN A CA 1
ATOM 1395 C C . GLN A 1 174 ? -0.597 5.203 4.858 1.00 92.19 174 GLN A C 1
ATOM 1397 O O . GLN A 1 174 ? -1.528 5.079 5.645 1.00 92.19 174 GLN A O 1
ATOM 1402 N N . LEU A 1 175 ? -0.469 4.415 3.796 1.00 92.62 175 LEU A N 1
ATOM 1403 C CA . LEU A 1 175 ? -1.434 3.386 3.434 1.00 92.62 175 LEU A CA 1
ATOM 1404 C C . LEU A 1 175 ? -1.553 2.312 4.524 1.00 92.62 175 LEU A C 1
ATOM 1406 O O . LEU A 1 175 ? -2.659 1.915 4.887 1.00 92.62 175 LEU A O 1
ATOM 1410 N N . SER A 1 176 ? -0.428 1.889 5.110 1.00 92.19 176 SER A N 1
ATOM 1411 C CA . SER A 1 176 ? -0.426 0.980 6.261 1.00 92.19 176 SER A CA 1
ATOM 1412 C C . SER A 1 176 ? -1.221 1.548 7.435 1.00 92.19 176 SER A C 1
ATOM 1414 O O . SER A 1 176 ? -2.033 0.843 8.032 1.00 92.19 176 SER A O 1
ATOM 1416 N N . GLU A 1 177 ? -1.024 2.824 7.757 1.00 92.12 177 GLU A N 1
ATOM 1417 C CA . GLU A 1 177 ? -1.737 3.462 8.858 1.00 92.12 177 GLU A CA 1
ATOM 1418 C C . GLU A 1 177 ? -3.233 3.670 8.542 1.00 92.12 177 GLU A C 1
ATOM 1420 O O . GLU A 1 177 ? -4.072 3.418 9.408 1.00 92.12 177 GLU A O 1
ATOM 1425 N N . ILE A 1 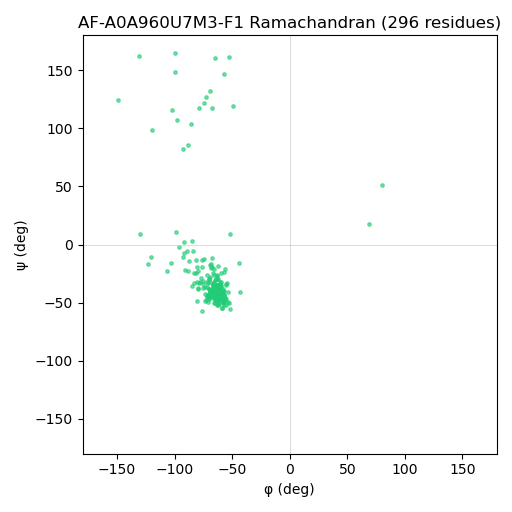178 ? -3.594 4.027 7.301 1.00 92.81 178 ILE A N 1
ATOM 1426 C CA . ILE A 1 178 ? -4.996 4.099 6.847 1.00 92.81 178 ILE A CA 1
ATOM 1427 C C . ILE A 1 178 ? -5.680 2.742 7.043 1.00 92.81 178 ILE A C 1
ATOM 1429 O O . ILE A 1 178 ? -6.768 2.682 7.618 1.00 92.81 178 ILE A O 1
ATOM 1433 N N . ARG A 1 179 ? -5.032 1.641 6.637 1.00 91.44 179 ARG A N 1
ATOM 1434 C CA . ARG A 1 179 ? -5.556 0.278 6.828 1.00 91.44 179 ARG A CA 1
ATOM 1435 C C . ARG A 1 179 ? -5.736 -0.060 8.309 1.00 91.44 179 ARG A C 1
ATOM 1437 O O . ARG A 1 179 ? -6.722 -0.695 8.679 1.00 91.44 179 ARG A O 1
ATOM 1444 N N . ASP A 1 180 ? -4.817 0.363 9.172 1.00 92.38 180 ASP A N 1
ATOM 1445 C CA . ASP A 1 180 ? -4.917 0.117 10.613 1.00 92.38 180 ASP A CA 1
ATOM 1446 C C . ASP A 1 180 ? -6.021 0.930 11.290 1.00 92.38 180 ASP A C 1
ATOM 1448 O O . ASP A 1 180 ? -6.653 0.433 12.226 1.00 92.38 180 ASP A O 1
ATOM 1452 N N . ILE A 1 181 ? -6.291 2.148 10.815 1.00 91.69 181 ILE A N 1
ATOM 1453 C CA . ILE A 1 181 ? -7.459 2.921 11.247 1.00 91.69 181 ILE A CA 1
ATOM 1454 C C . ILE A 1 181 ? -8.739 2.272 10.711 1.00 91.69 181 ILE A C 1
ATOM 1456 O O . ILE A 1 181 ? -9.662 2.056 11.489 1.00 91.69 181 ILE A O 1
ATOM 1460 N N . SER A 1 182 ? -8.775 1.878 9.434 1.00 91.75 182 SER A N 1
ATOM 1461 C CA . SER A 1 182 ? -9.935 1.236 8.796 1.00 91.75 182 SER A CA 1
ATOM 1462 C C . SER A 1 182 ? -10.424 0.000 9.565 1.00 91.75 182 SER A C 1
ATOM 1464 O O . SER A 1 182 ? -11.620 -0.153 9.814 1.00 91.75 182 SER A O 1
ATOM 1466 N N . LYS A 1 183 ? -9.505 -0.836 10.072 1.00 91.25 183 LYS A N 1
ATOM 1467 C CA . LYS A 1 183 ? -9.840 -2.002 10.920 1.00 91.25 183 LYS A CA 1
ATOM 1468 C C . LYS A 1 183 ? -10.583 -1.646 12.215 1.00 91.25 183 LYS A C 1
ATOM 1470 O O . LYS A 1 183 ? -11.253 -2.511 12.771 1.00 91.25 183 LYS A O 1
ATOM 1475 N N . LYS A 1 184 ? -10.435 -0.417 12.717 1.00 91.50 184 LYS A N 1
ATOM 1476 C CA . LYS A 1 184 ? -11.050 0.069 13.966 1.00 91.50 184 LYS A CA 1
ATOM 1477 C C . LYS A 1 184 ? -12.394 0.764 13.733 1.00 91.50 184 LYS A C 1
ATOM 1479 O O . LYS A 1 184 ? -13.099 1.042 14.700 1.00 91.50 184 LYS A O 1
ATOM 1484 N N . ILE A 1 185 ? -12.749 1.054 12.481 1.00 91.06 185 ILE A N 1
ATOM 1485 C CA . ILE A 1 185 ? -14.005 1.720 12.128 1.00 91.06 185 ILE A CA 1
ATOM 1486 C C . ILE A 1 185 ? -15.157 0.721 12.267 1.00 91.06 185 ILE A C 1
ATOM 1488 O O . ILE A 1 185 ? -15.163 -0.335 11.634 1.00 91.06 185 ILE A O 1
ATOM 1492 N N . VAL A 1 186 ? -16.134 1.071 13.107 1.00 90.75 186 VAL A N 1
ATOM 1493 C CA . VAL A 1 186 ? -17.332 0.253 13.358 1.00 90.75 186 VAL A CA 1
ATOM 1494 C C . VAL A 1 186 ? -18.419 0.521 12.317 1.00 90.75 186 VAL A C 1
ATOM 1496 O O . VAL A 1 186 ? -19.119 -0.407 11.917 1.00 90.75 186 VAL A O 1
ATOM 1499 N N . ASP A 1 187 ? -18.553 1.770 11.864 1.00 92.31 187 ASP A N 1
ATOM 1500 C CA . ASP A 1 187 ? -19.550 2.146 10.863 1.00 92.31 187 ASP A CA 1
ATOM 1501 C C . ASP A 1 187 ? -19.218 1.504 9.499 1.00 92.31 187 ASP A C 1
ATOM 1503 O O . ASP A 1 187 ? -18.166 1.798 8.917 1.00 92.31 187 ASP A O 1
ATOM 1507 N N . PRO A 1 188 ? -20.089 0.634 8.959 1.00 92.38 188 PRO A N 1
ATOM 1508 C CA . PRO A 1 188 ? -19.807 -0.087 7.723 1.00 92.38 188 PRO A CA 1
ATOM 1509 C C . PRO A 1 188 ? -19.786 0.818 6.483 1.00 92.38 188 PRO A C 1
ATOM 1511 O O . PRO A 1 188 ? -19.097 0.493 5.517 1.00 92.38 188 PRO A O 1
ATOM 1514 N N . GLY A 1 189 ? -20.520 1.935 6.490 1.00 93.44 189 GLY A N 1
ATOM 1515 C CA . GLY A 1 189 ? -20.534 2.904 5.396 1.00 93.44 189 GLY A CA 1
ATOM 1516 C C . GLY A 1 189 ? -19.216 3.665 5.323 1.00 93.44 189 GLY A C 1
ATOM 1517 O O . GLY A 1 189 ? -18.578 3.691 4.271 1.00 93.44 189 GLY A O 1
ATOM 1518 N N . ILE A 1 190 ? -18.755 4.187 6.462 1.00 94.88 190 ILE A N 1
ATOM 1519 C CA . ILE A 1 190 ? -17.449 4.851 6.561 1.00 94.88 190 ILE A CA 1
ATOM 1520 C C . ILE A 1 190 ? -16.331 3.874 6.205 1.00 94.88 190 ILE A C 1
ATOM 1522 O O . ILE A 1 190 ? -15.467 4.199 5.394 1.00 94.88 190 ILE A O 1
ATOM 1526 N N . LYS A 1 191 ? -16.359 2.658 6.763 1.00 95.25 191 LYS A N 1
ATOM 1527 C CA . LYS A 1 191 ? -15.344 1.638 6.484 1.00 95.25 191 LYS A CA 1
ATOM 1528 C C . LYS A 1 191 ? -15.237 1.335 4.988 1.00 95.25 191 LYS A C 1
ATOM 1530 O O . LYS A 1 191 ? -14.130 1.345 4.457 1.00 95.25 191 LYS A O 1
ATOM 1535 N N . ARG A 1 192 ? -16.371 1.146 4.303 1.00 95.50 192 ARG A N 1
ATOM 1536 C CA . ARG A 1 192 ? -16.403 0.908 2.853 1.00 95.50 192 ARG A CA 1
ATOM 1537 C C . ARG A 1 192 ? -15.766 2.056 2.073 1.00 95.50 192 ARG A C 1
ATOM 1539 O O . ARG A 1 192 ? -14.922 1.803 1.223 1.00 95.50 192 ARG A O 1
ATOM 1546 N N . LYS A 1 193 ? -16.110 3.308 2.388 1.00 94.12 193 LYS A N 1
ATOM 1547 C CA . LYS A 1 193 ? -15.521 4.485 1.723 1.00 94.12 193 LYS A CA 1
ATOM 1548 C C . LYS A 1 193 ? -14.002 4.532 1.895 1.00 94.12 193 LYS A C 1
ATOM 1550 O O . LYS A 1 193 ? -13.278 4.820 0.948 1.00 94.12 193 LYS A O 1
ATOM 1555 N N . VAL A 1 194 ? -13.503 4.204 3.088 1.00 95.75 194 VAL A N 1
ATOM 1556 C CA . VAL A 1 194 ? -12.057 4.133 3.351 1.00 95.75 194 VAL A CA 1
ATOM 1557 C C . VAL A 1 194 ? -11.389 3.014 2.561 1.00 95.75 194 VAL A C 1
ATOM 1559 O O . VAL A 1 194 ? -10.307 3.227 2.017 1.00 95.75 194 VAL A O 1
ATOM 1562 N N . GLU A 1 195 ? -12.009 1.839 2.478 1.00 94.69 195 GLU A N 1
ATOM 1563 C CA . GLU A 1 195 ? -11.510 0.720 1.669 1.00 94.69 195 GLU A CA 1
ATOM 1564 C C . GLU A 1 195 ? -11.471 1.075 0.173 1.00 94.69 195 GLU A C 1
ATOM 1566 O O . GLU A 1 195 ? -10.473 0.796 -0.485 1.00 94.69 195 GLU A O 1
ATOM 1571 N N . GLU A 1 196 ? -12.487 1.769 -0.345 1.00 92.81 196 GLU A N 1
ATOM 1572 C CA . GLU A 1 196 ? -12.525 2.251 -1.734 1.00 92.81 196 GLU A CA 1
ATOM 1573 C C . GLU A 1 196 ? -11.418 3.280 -2.021 1.00 92.81 196 GLU A C 1
ATOM 1575 O O . GLU A 1 196 ? -10.685 3.133 -2.998 1.00 92.81 196 GLU A O 1
ATOM 1580 N N . ILE A 1 197 ? -11.225 4.275 -1.143 1.00 94.38 197 ILE A N 1
ATOM 1581 C CA . ILE A 1 197 ? -10.115 5.241 -1.254 1.00 94.38 197 ILE A CA 1
ATOM 1582 C C . ILE A 1 197 ? -8.761 4.520 -1.202 1.00 94.38 197 ILE A C 1
ATOM 1584 O O . ILE A 1 197 ? -7.868 4.819 -1.992 1.00 94.38 197 ILE A O 1
ATOM 1588 N N . THR A 1 198 ? -8.609 3.553 -0.293 1.00 95.00 198 THR A N 1
ATOM 1589 C CA . THR A 1 198 ? -7.386 2.742 -0.162 1.00 95.00 198 THR A CA 1
ATOM 1590 C C . THR A 1 198 ? -7.098 1.994 -1.465 1.00 95.00 198 THR A C 1
ATOM 1592 O O . THR A 1 198 ? -5.969 2.041 -1.948 1.00 95.00 198 THR A O 1
ATOM 1595 N N . GLY A 1 199 ? -8.115 1.376 -2.072 1.00 93.25 199 GLY A N 1
ATOM 1596 C CA . GLY A 1 199 ? -7.989 0.686 -3.356 1.00 93.25 199 GLY A CA 1
ATOM 1597 C C . GLY A 1 199 ? -7.587 1.614 -4.507 1.00 93.25 199 GLY A C 1
ATOM 1598 O O . GLY A 1 199 ? -6.740 1.247 -5.316 1.00 93.25 199 GLY A O 1
ATOM 1599 N N . LEU A 1 200 ? -8.119 2.839 -4.559 1.00 91.12 200 LEU A N 1
ATOM 1600 C CA . LEU A 1 200 ? -7.721 3.834 -5.565 1.00 91.12 200 LEU A CA 1
ATOM 1601 C C . LEU A 1 200 ? -6.259 4.274 -5.400 1.00 91.12 200 LEU A C 1
ATOM 1603 O O . LEU A 1 200 ? -5.535 4.402 -6.384 1.00 91.12 200 LEU A O 1
ATOM 1607 N N . ILE A 1 201 ? -5.797 4.471 -4.161 1.00 93.69 201 ILE A N 1
ATOM 1608 C CA . ILE A 1 201 ? -4.388 4.796 -3.883 1.00 93.69 201 ILE A CA 1
ATOM 1609 C C . ILE A 1 201 ? -3.475 3.649 -4.336 1.00 93.69 201 ILE A C 1
ATOM 1611 O O . ILE A 1 201 ? -2.445 3.895 -4.963 1.00 93.69 201 ILE A O 1
ATOM 1615 N N . GLU A 1 202 ? -3.858 2.401 -4.051 1.00 94.69 202 GLU A N 1
ATOM 1616 C CA . GLU A 1 202 ? -3.124 1.209 -4.491 1.00 94.69 202 GLU A CA 1
ATOM 1617 C C . GLU A 1 202 ? -3.034 1.124 -6.018 1.00 94.69 202 GLU A C 1
ATOM 1619 O O . GLU A 1 202 ? -1.960 0.847 -6.547 1.00 94.69 202 GLU A O 1
ATOM 1624 N N . GLN A 1 203 ? -4.124 1.421 -6.730 1.00 92.81 203 GLN A N 1
ATOM 1625 C CA . GLN A 1 203 ? -4.140 1.464 -8.195 1.00 92.81 203 GLN A CA 1
ATOM 1626 C C . GLN A 1 203 ? -3.218 2.554 -8.757 1.00 92.81 203 GLN A C 1
ATOM 1628 O O . GLN A 1 203 ? -2.490 2.302 -9.715 1.00 92.81 203 GLN A O 1
ATOM 1633 N N . ILE A 1 204 ? -3.180 3.737 -8.135 1.00 92.50 204 ILE A N 1
ATOM 1634 C CA . ILE A 1 204 ? -2.247 4.810 -8.513 1.00 92.50 204 ILE A CA 1
ATOM 1635 C C . ILE A 1 204 ? -0.789 4.364 -8.315 1.00 92.50 204 ILE A C 1
ATOM 1637 O O . ILE A 1 204 ? 0.049 4.582 -9.187 1.00 92.50 204 ILE A O 1
ATOM 1641 N N . PHE A 1 205 ? -0.471 3.719 -7.188 1.00 93.94 205 PHE A N 1
ATOM 1642 C CA . PHE A 1 205 ? 0.880 3.203 -6.932 1.00 93.94 205 PHE A CA 1
ATOM 1643 C C . PHE A 1 205 ? 1.264 2.072 -7.884 1.00 93.94 205 PHE A C 1
ATOM 1645 O O . PHE A 1 205 ? 2.429 1.968 -8.267 1.00 93.94 205 PHE A O 1
ATOM 1652 N N . GLU A 1 206 ? 0.304 1.242 -8.287 1.00 91.31 206 GLU A N 1
ATOM 1653 C CA . GLU A 1 206 ? 0.522 0.228 -9.312 1.00 91.31 206 GLU A CA 1
ATOM 1654 C C . GLU A 1 206 ? 0.811 0.865 -10.678 1.00 91.31 206 GLU A C 1
ATOM 1656 O O . GLU A 1 206 ? 1.723 0.402 -11.363 1.00 91.31 206 GLU A O 1
ATOM 1661 N N . ASN A 1 207 ? 0.148 1.977 -11.031 1.00 90.94 207 ASN A N 1
ATOM 1662 C CA . ASN A 1 207 ? 0.462 2.733 -12.251 1.00 90.94 207 ASN A CA 1
ATOM 1663 C C . ASN A 1 207 ? 1.924 3.186 -12.267 1.00 90.94 207 ASN A C 1
ATOM 1665 O O . ASN A 1 207 ? 2.621 2.979 -13.252 1.00 90.94 207 ASN A O 1
ATOM 1669 N N . PHE A 1 208 ? 2.445 3.690 -11.141 1.00 93.19 208 PHE A N 1
ATOM 1670 C CA . PHE A 1 208 ? 3.843 4.137 -11.066 1.00 93.19 208 PHE A CA 1
ATOM 1671 C C . PHE A 1 208 ? 4.861 3.016 -11.280 1.00 93.19 208 PHE A C 1
ATOM 1673 O O . PHE A 1 208 ? 5.991 3.274 -11.697 1.00 93.19 208 PHE A O 1
ATOM 1680 N N . LYS A 1 209 ? 4.505 1.764 -10.975 1.00 90.06 209 LYS A N 1
ATOM 1681 C CA . LYS A 1 209 ? 5.382 0.625 -11.276 1.00 90.06 209 LYS A CA 1
ATOM 1682 C C . LYS A 1 209 ? 5.434 0.347 -12.777 1.00 90.06 209 LYS A C 1
ATOM 1684 O O . LYS A 1 209 ? 6.465 -0.106 -13.280 1.00 90.06 209 LYS A O 1
ATOM 1689 N N . GLN A 1 210 ? 4.339 0.611 -13.486 1.00 89.44 210 GLN A N 1
ATOM 1690 C CA . GLN A 1 210 ? 4.250 0.455 -14.935 1.00 89.44 210 GLN A CA 1
ATOM 1691 C C . GLN A 1 210 ? 4.974 1.611 -15.631 1.00 89.44 210 GLN A C 1
ATOM 1693 O O . GLN A 1 210 ? 5.973 1.360 -16.326 1.00 89.44 210 GLN A O 1
ATOM 1698 N N . ASP A 1 211 ? 4.556 2.843 -15.327 1.00 90.38 211 ASP A N 1
ATOM 1699 C CA . ASP A 1 211 ? 5.199 4.085 -15.742 1.00 90.38 211 ASP A CA 1
ATOM 1700 C C . ASP A 1 211 ? 5.659 4.950 -14.543 1.00 90.38 211 ASP A C 1
ATOM 1702 O O . ASP A 1 211 ? 4.894 5.721 -13.958 1.00 90.38 211 ASP A O 1
ATOM 1706 N N . PRO A 1 212 ? 6.948 4.888 -14.166 1.00 91.81 212 PRO A N 1
ATOM 1707 C CA . PRO A 1 212 ? 7.493 5.722 -13.096 1.00 91.81 212 PRO A CA 1
ATOM 1708 C C . PRO A 1 212 ? 7.545 7.226 -13.413 1.00 91.81 212 PRO A C 1
ATOM 1710 O O . PRO A 1 212 ? 7.807 8.016 -12.497 1.00 91.81 212 PRO A O 1
ATOM 1713 N N . ALA A 1 213 ? 7.330 7.659 -14.661 1.00 89.69 213 ALA A N 1
ATOM 1714 C CA . ALA A 1 213 ? 7.312 9.078 -15.021 1.00 89.69 213 ALA A CA 1
ATOM 1715 C C . ALA A 1 213 ? 6.075 9.813 -14.471 1.00 89.69 213 ALA A C 1
ATOM 1717 O O . ALA A 1 213 ? 6.183 10.987 -14.087 1.00 89.69 213 ALA A O 1
ATOM 1718 N N . ASP A 1 214 ? 4.954 9.105 -14.309 1.00 90.75 214 ASP A N 1
ATOM 1719 C CA . ASP A 1 214 ? 3.689 9.606 -13.749 1.00 90.75 214 ASP A CA 1
ATOM 1720 C C . ASP A 1 214 ? 3.808 10.218 -12.358 1.00 90.75 214 ASP A C 1
ATOM 1722 O O . ASP A 1 214 ? 2.985 11.032 -11.910 1.00 90.75 214 ASP A O 1
ATOM 1726 N N . ILE A 1 215 ? 4.869 9.863 -11.642 1.00 93.44 215 ILE A N 1
ATOM 1727 C CA . ILE A 1 215 ? 5.075 10.391 -10.309 1.00 93.44 215 ILE A CA 1
ATOM 1728 C C . ILE A 1 215 ? 5.336 11.898 -10.311 1.00 93.44 215 ILE A C 1
ATOM 1730 O O . ILE A 1 215 ? 5.000 12.579 -9.339 1.00 93.44 215 ILE A O 1
ATOM 1734 N N . LYS A 1 216 ? 5.867 12.442 -11.418 1.00 90.31 216 LYS A N 1
ATOM 1735 C CA . LYS A 1 216 ? 6.085 13.885 -11.598 1.00 90.31 216 LYS A CA 1
ATOM 1736 C C . LYS A 1 216 ? 4.783 14.664 -11.444 1.00 90.31 216 LYS A C 1
ATOM 1738 O O . LYS A 1 216 ? 4.759 15.668 -10.735 1.00 90.31 216 LYS A O 1
ATOM 1743 N N . MET A 1 217 ? 3.704 14.189 -12.068 1.00 87.19 217 MET A N 1
ATOM 1744 C CA . MET A 1 217 ? 2.402 14.856 -12.011 1.00 87.19 217 MET A CA 1
ATOM 1745 C C . MET A 1 217 ? 1.601 14.502 -10.755 1.00 87.19 217 MET A C 1
ATOM 1747 O O . MET A 1 217 ? 0.764 15.288 -10.313 1.00 87.19 217 MET A O 1
ATOM 1751 N N . SER A 1 218 ? 1.876 13.346 -10.150 1.00 90.94 218 SER A N 1
ATOM 1752 C CA . SER A 1 218 ? 1.107 12.845 -9.009 1.00 90.94 218 SER A CA 1
ATOM 1753 C C . SER A 1 218 ? 1.645 13.268 -7.646 1.00 90.94 218 SER A C 1
ATOM 1755 O O . SER A 1 218 ? 0.886 13.290 -6.679 1.00 90.94 218 SER A O 1
ATOM 1757 N N . ARG A 1 219 ? 2.930 13.633 -7.531 1.00 91.31 219 ARG A N 1
ATOM 1758 C CA . ARG A 1 219 ? 3.577 13.920 -6.238 1.00 91.31 219 ARG A CA 1
ATOM 1759 C C . ARG A 1 219 ? 2.822 14.940 -5.388 1.00 91.31 219 ARG A C 1
ATOM 1761 O O . ARG A 1 219 ? 2.596 14.692 -4.206 1.00 91.31 219 ARG A O 1
ATOM 1768 N N . GLN A 1 220 ? 2.468 16.092 -5.958 1.00 84.94 220 GLN A N 1
ATOM 1769 C CA . GLN A 1 220 ? 1.811 17.162 -5.199 1.00 84.94 220 GLN A CA 1
ATOM 1770 C C . GLN A 1 220 ? 0.401 16.751 -4.767 1.00 84.94 220 GLN A C 1
ATOM 1772 O O . GLN A 1 220 ? 0.014 16.999 -3.625 1.00 84.94 220 GLN A O 1
ATOM 1777 N N . PHE A 1 221 ? -0.333 16.083 -5.661 1.00 88.75 221 PHE A N 1
ATOM 177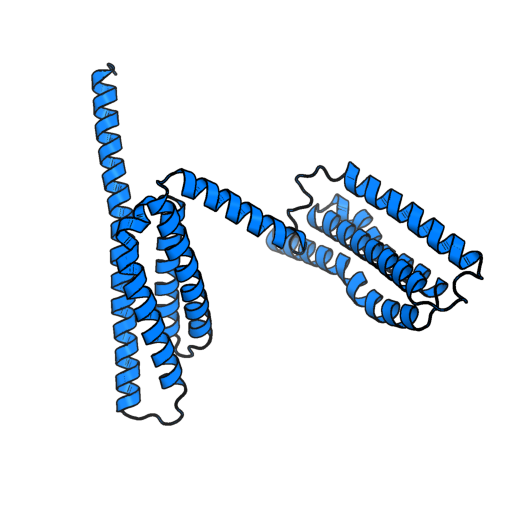8 C CA . PHE A 1 221 ? -1.650 15.534 -5.364 1.00 88.75 221 PHE A CA 1
ATOM 1779 C C . PHE A 1 221 ? -1.565 14.538 -4.202 1.00 88.75 221 PHE A C 1
ATOM 1781 O O . PHE A 1 221 ? -2.203 14.739 -3.173 1.00 88.75 221 PHE A O 1
ATOM 1788 N N . LEU A 1 222 ? -0.707 13.523 -4.311 1.00 91.75 222 LEU A N 1
ATOM 1789 C CA . LEU A 1 222 ? -0.563 12.493 -3.286 1.00 91.75 222 LEU A CA 1
ATOM 1790 C C . LEU A 1 222 ? -0.098 13.067 -1.949 1.00 91.75 222 LEU A C 1
ATOM 1792 O O . LEU A 1 222 ? -0.678 12.729 -0.923 1.00 91.75 222 LEU A O 1
ATOM 1796 N N . SER A 1 223 ? 0.873 13.985 -1.950 1.00 88.25 223 SER A N 1
ATOM 1797 C CA . SER A 1 223 ? 1.330 14.636 -0.718 1.00 88.25 223 SER A CA 1
ATOM 1798 C C . SER A 1 223 ? 0.193 15.351 0.012 1.00 88.25 223 SER A C 1
ATOM 1800 O O . SER A 1 223 ? 0.130 15.291 1.233 1.00 88.25 223 SER A O 1
ATOM 1802 N N . TYR A 1 224 ? -0.709 16.022 -0.705 1.00 85.62 224 TYR A N 1
ATOM 1803 C CA . TYR A 1 224 ? -1.814 16.746 -0.082 1.00 85.62 224 TYR A CA 1
ATOM 1804 C C . TYR A 1 224 ? -2.981 15.827 0.301 1.00 85.62 224 TYR A C 1
ATOM 1806 O O . TYR A 1 224 ? -3.491 15.894 1.424 1.00 85.62 224 TYR A O 1
ATOM 1814 N N . TYR A 1 225 ? -3.419 14.967 -0.618 1.00 86.38 225 TYR A N 1
ATOM 1815 C CA . TYR A 1 225 ? -4.631 14.168 -0.451 1.00 86.38 225 TYR A CA 1
ATOM 1816 C C . TYR A 1 225 ? -4.419 12.953 0.462 1.00 86.38 225 TYR A C 1
ATOM 1818 O O . TYR A 1 225 ? -5.330 12.627 1.226 1.00 86.38 225 TYR A O 1
ATOM 1826 N N . LEU A 1 226 ? -3.228 12.335 0.491 1.00 91.38 226 LEU A N 1
ATOM 1827 C CA . LEU A 1 226 ? -2.917 11.287 1.478 1.00 91.38 226 LEU A CA 1
ATOM 1828 C C . LEU A 1 226 ? -2.826 11.861 2.895 1.00 91.38 226 LEU A C 1
ATOM 1830 O O . LEU A 1 226 ? -3.428 11.310 3.819 1.00 91.38 226 LEU A O 1
ATOM 1834 N N . ASP A 1 227 ? -2.155 13.003 3.067 1.00 88.44 227 ASP A N 1
ATOM 1835 C CA . ASP A 1 227 ? -2.077 13.697 4.359 1.00 88.44 227 ASP A CA 1
ATOM 1836 C C . ASP A 1 227 ? -3.465 14.107 4.859 1.00 88.44 227 ASP A C 1
ATOM 1838 O O . ASP A 1 227 ? -3.791 13.937 6.038 1.00 88.44 227 ASP A O 1
ATOM 1842 N N . THR A 1 228 ? -4.299 14.636 3.964 1.00 85.56 228 THR A N 1
ATOM 1843 C CA . THR A 1 228 ? -5.675 15.036 4.277 1.00 85.56 228 THR A CA 1
ATOM 1844 C C . THR A 1 228 ? -6.529 13.834 4.671 1.00 85.56 228 THR A C 1
ATOM 1846 O O . THR A 1 228 ? -7.189 13.878 5.712 1.00 85.56 228 THR A O 1
ATOM 1849 N N . THR A 1 229 ? -6.453 12.736 3.913 1.00 90.81 229 THR A N 1
ATOM 1850 C CA . THR A 1 229 ? -7.148 11.477 4.232 1.00 90.81 229 THR A CA 1
ATOM 1851 C C . THR A 1 229 ? -6.744 10.981 5.617 1.00 90.81 229 THR A C 1
ATOM 1853 O O . THR A 1 229 ? -7.599 10.719 6.461 1.00 90.81 229 THR A O 1
ATOM 1856 N N . MET A 1 230 ? -5.442 10.948 5.907 1.00 93.56 230 MET A N 1
ATOM 1857 C CA . MET A 1 230 ? -4.930 10.528 7.208 1.00 93.56 230 MET A CA 1
ATOM 1858 C C . MET A 1 230 ? -5.471 11.387 8.358 1.00 93.56 230 MET A C 1
ATOM 1860 O O . MET A 1 230 ? -5.929 10.860 9.373 1.00 93.56 230 MET A O 1
ATOM 1864 N N . LYS A 1 231 ? -5.436 12.718 8.210 1.00 89.94 231 LYS A N 1
ATOM 1865 C CA . LYS A 1 231 ? -5.944 13.654 9.227 1.00 89.94 231 LYS A CA 1
ATOM 1866 C C . LYS A 1 231 ? -7.426 13.422 9.506 1.00 89.94 231 LYS A C 1
ATOM 1868 O O . LYS A 1 231 ? -7.806 13.326 10.673 1.00 89.94 231 LYS A O 1
ATOM 1873 N N . ILE A 1 232 ? -8.233 13.277 8.455 1.00 88.81 232 ILE A N 1
ATOM 1874 C CA . ILE A 1 232 ? -9.674 13.028 8.566 1.00 88.81 232 ILE A CA 1
ATOM 1875 C C . ILE A 1 232 ? -9.941 11.710 9.294 1.00 88.81 232 ILE A C 1
ATOM 1877 O O . ILE A 1 232 ? -10.741 11.683 10.227 1.00 88.81 232 ILE A O 1
ATOM 1881 N N . LEU A 1 233 ? -9.235 10.634 8.941 1.00 94.38 233 LEU A N 1
ATOM 1882 C CA . LEU A 1 233 ? -9.439 9.322 9.558 1.00 94.38 233 LEU A CA 1
ATOM 1883 C C . LEU A 1 233 ? -9.001 9.268 11.020 1.00 94.38 233 LEU A C 1
ATOM 1885 O O . LEU A 1 233 ? -9.703 8.690 11.852 1.00 94.38 233 LEU A O 1
ATOM 1889 N N . ARG A 1 234 ? -7.886 9.916 11.369 1.00 93.06 234 ARG A N 1
ATOM 1890 C CA . ARG A 1 234 ? -7.470 10.063 12.772 1.00 93.06 234 ARG A CA 1
ATOM 1891 C C . ARG A 1 234 ? -8.511 10.842 13.574 1.00 93.06 234 ARG A C 1
ATOM 1893 O O . ARG A 1 234 ? -8.859 10.439 14.682 1.00 93.06 234 ARG A O 1
ATOM 1900 N N . GLN A 1 235 ? -9.030 11.934 13.013 1.00 91.06 235 GLN A N 1
ATOM 1901 C CA . GLN A 1 235 ? -10.044 12.749 13.674 1.00 91.06 235 GLN A CA 1
ATOM 1902 C C . GLN A 1 235 ? -11.362 11.986 13.841 1.00 91.06 235 GLN A C 1
ATOM 1904 O O . GLN A 1 235 ? -11.931 12.006 14.930 1.00 91.06 235 GLN A O 1
ATOM 1909 N N . TYR A 1 236 ? -11.797 11.252 12.817 1.00 93.31 236 TYR A N 1
ATOM 1910 C CA . TYR A 1 236 ? -12.953 10.364 12.897 1.00 93.31 236 TYR A CA 1
ATOM 1911 C C . TYR A 1 236 ? -12.796 9.329 14.007 1.00 93.31 236 TYR A C 1
ATOM 1913 O O . TYR A 1 236 ? -13.663 9.240 14.866 1.00 93.31 236 TYR A O 1
ATOM 1921 N N . ASN A 1 237 ? -11.674 8.603 14.038 1.00 91.12 237 ASN A N 1
ATOM 1922 C CA . ASN A 1 237 ? -11.425 7.579 15.051 1.00 91.12 237 ASN A CA 1
ATOM 1923 C C . ASN A 1 237 ? -11.427 8.160 16.478 1.00 91.12 237 ASN A C 1
ATOM 1925 O O . ASN A 1 237 ? -11.890 7.507 17.408 1.00 91.12 237 ASN A O 1
ATOM 1929 N N . ASN A 1 238 ? -10.939 9.389 16.665 1.00 90.00 238 ASN A N 1
ATOM 1930 C CA . ASN A 1 238 ? -10.992 10.062 17.965 1.00 90.00 238 ASN A CA 1
ATOM 1931 C C . ASN A 1 238 ? -12.426 10.450 18.358 1.00 90.00 238 ASN A C 1
ATOM 1933 O O . ASN A 1 238 ? -12.808 10.312 19.518 1.00 90.00 238 ASN A O 1
ATOM 1937 N N . LEU A 1 239 ? -13.220 10.936 17.400 1.00 90.00 239 LEU A N 1
ATOM 1938 C CA . LEU A 1 239 ? -14.613 11.331 17.616 1.00 90.00 239 LEU A CA 1
ATOM 1939 C C . LEU A 1 239 ? -15.517 10.114 17.858 1.00 90.00 239 LEU A C 1
ATOM 1941 O O . LEU A 1 239 ? -16.336 10.130 18.772 1.00 90.00 239 LEU A O 1
ATOM 1945 N N . SER A 1 240 ? -15.337 9.032 17.099 1.00 87.75 240 SER A N 1
ATOM 1946 C CA . SER A 1 240 ? -16.175 7.829 17.172 1.00 87.75 240 SER A CA 1
ATOM 1947 C C . SER A 1 240 ? -16.017 7.043 18.478 1.00 87.75 240 SER A C 1
ATOM 1949 O O . SER A 1 240 ? -16.851 6.200 18.789 1.00 87.75 240 SER A O 1
ATOM 1951 N N . GLN A 1 241 ? -14.947 7.286 19.240 1.00 87.94 241 GLN A N 1
ATOM 1952 C CA . GLN A 1 241 ? -14.689 6.639 20.532 1.00 87.94 241 GLN A CA 1
ATOM 1953 C C . GLN A 1 241 ? -15.306 7.388 21.724 1.00 87.94 241 GLN A C 1
ATOM 1955 O O . GLN A 1 241 ? -15.246 6.906 22.859 1.00 87.94 241 GLN A O 1
ATOM 1960 N N . GLN A 1 242 ? -15.888 8.569 21.502 1.00 86.81 242 GLN A N 1
ATOM 1961 C CA . GLN A 1 242 ? -16.519 9.334 22.572 1.00 86.81 242 GLN A CA 1
ATOM 1962 C C . GLN A 1 242 ? -17.801 8.642 23.053 1.00 86.81 242 GLN A C 1
ATOM 1964 O O . GLN A 1 242 ? -18.653 8.252 22.263 1.00 86.81 242 GLN A O 1
ATOM 1969 N N . LYS A 1 243 ? -17.953 8.505 24.377 1.00 79.56 243 LYS A N 1
ATOM 1970 C CA . LYS A 1 243 ? -19.119 7.843 24.996 1.00 79.56 243 LYS A CA 1
ATOM 1971 C C . LYS A 1 243 ? -20.385 8.705 24.999 1.00 79.56 243 LYS A C 1
ATOM 1973 O O . LYS A 1 243 ? -21.474 8.179 25.198 1.00 79.56 243 LYS A O 1
ATOM 1978 N N . VAL A 1 244 ? -20.239 10.020 24.843 1.00 82.25 244 VAL A N 1
ATOM 1979 C CA . VAL A 1 244 ? -21.345 10.980 24.906 1.00 82.25 244 VAL A CA 1
ATOM 1980 C C . VAL A 1 244 ? -21.715 11.386 23.489 1.00 82.25 244 VAL A C 1
ATOM 1982 O O . VAL A 1 244 ? -20.919 12.008 22.793 1.00 82.25 244 VAL A O 1
ATOM 1985 N N . VAL A 1 245 ? -22.933 11.049 23.072 1.00 82.88 245 VAL A N 1
ATOM 1986 C CA . VAL A 1 245 ? -23.467 11.455 21.771 1.00 82.88 245 VAL A CA 1
ATOM 1987 C C . VAL A 1 245 ? -24.089 12.841 21.912 1.00 82.88 245 VAL A C 1
ATOM 1989 O O . VAL A 1 245 ? -25.177 12.979 22.467 1.00 82.88 245 VAL A O 1
ATOM 1992 N N . SER A 1 246 ? -23.389 13.871 21.431 1.00 90.06 246 SER A N 1
ATOM 1993 C CA . SER A 1 246 ? -23.940 15.223 21.289 1.00 90.06 246 SER A CA 1
ATOM 1994 C C . SER A 1 246 ? -24.374 15.497 19.844 1.00 90.06 246 SER A C 1
ATOM 1996 O O . SER A 1 246 ? -23.999 14.782 18.903 1.00 90.06 246 SER A O 1
ATOM 1998 N N . LYS A 1 247 ? -25.167 16.555 19.650 1.00 91.56 247 LYS A N 1
ATOM 1999 C CA . LYS A 1 247 ? -25.565 17.009 18.312 1.00 91.56 247 LYS A CA 1
ATOM 2000 C C . LYS A 1 247 ? -24.340 17.433 17.493 1.00 91.56 247 LYS A C 1
ATOM 2002 O O . LYS A 1 247 ? -24.203 17.029 16.343 1.00 91.56 247 LYS A O 1
ATOM 2007 N N . GLU A 1 248 ? -23.409 18.151 18.112 1.00 89.56 248 GLU A N 1
ATOM 2008 C CA . GLU A 1 248 ? -22.159 18.622 17.504 1.00 89.56 248 GLU A CA 1
ATOM 2009 C C . GLU A 1 248 ? -21.250 17.455 17.087 1.00 89.56 248 GLU A C 1
ATOM 2011 O O . GLU A 1 248 ? -20.625 17.501 16.021 1.00 89.56 248 GLU A O 1
ATOM 2016 N N . LEU A 1 249 ? -21.196 16.387 17.895 1.00 91.12 249 LEU A N 1
ATOM 2017 C CA . LEU A 1 249 ? -20.472 15.162 17.548 1.00 91.12 249 LEU A CA 1
ATOM 2018 C C . LEU A 1 249 ? -21.081 14.506 16.304 1.00 91.12 249 LEU A C 1
ATOM 2020 O O . LEU A 1 249 ? -20.363 14.190 15.357 1.00 91.12 249 LEU A O 1
ATOM 2024 N N . THR A 1 250 ? -22.406 14.356 16.283 1.00 90.31 250 THR A N 1
ATOM 2025 C CA . THR A 1 250 ? -23.134 13.759 15.153 1.00 90.31 250 THR A CA 1
ATOM 2026 C C . THR A 1 250 ? -22.917 14.558 13.865 1.00 90.31 250 THR A C 1
ATOM 2028 O O . THR A 1 250 ? -22.583 13.988 12.826 1.00 90.31 250 THR A O 1
ATOM 2031 N N . GLU A 1 251 ? -23.019 15.888 13.930 1.00 92.50 251 GLU A N 1
ATOM 2032 C CA . GLU A 1 251 ? -22.746 16.775 12.793 1.00 92.50 251 GLU A CA 1
ATOM 2033 C C . GLU A 1 251 ? -21.296 16.661 12.301 1.00 92.50 251 GLU A C 1
ATOM 2035 O O . GLU A 1 251 ? -21.043 16.691 11.094 1.00 92.50 251 GLU A O 1
ATOM 2040 N N . SER A 1 252 ? -20.335 16.509 13.215 1.00 91.31 252 SER A N 1
ATOM 2041 C CA . SER A 1 252 ? -18.918 16.343 12.871 1.00 91.31 252 SER A CA 1
ATOM 2042 C C . SER A 1 252 ? -18.652 15.010 12.168 1.00 91.31 252 SER A C 1
ATOM 2044 O O . SER A 1 252 ? -17.938 14.983 11.166 1.00 91.31 252 SER A O 1
ATOM 2046 N N . LEU A 1 253 ? -19.272 13.919 12.627 1.00 92.75 253 LEU A N 1
ATOM 2047 C CA . LEU A 1 253 ? -19.178 12.610 11.971 1.00 92.75 253 LEU A CA 1
ATOM 2048 C C . LEU A 1 253 ? -19.807 12.633 10.567 1.00 92.75 253 LEU A C 1
ATOM 2050 O O . LEU A 1 253 ? -19.210 12.121 9.624 1.00 92.75 253 LEU A O 1
ATOM 2054 N N . GLN A 1 254 ? -20.945 13.311 10.387 1.00 91.75 254 GLN A N 1
ATOM 2055 C CA . GLN A 1 254 ? -21.549 13.508 9.061 1.00 91.75 254 GLN A CA 1
ATOM 2056 C C . GLN A 1 254 ? -20.692 14.379 8.129 1.00 91.75 254 GLN A C 1
ATOM 2058 O O . GLN A 1 254 ? -20.710 14.197 6.912 1.00 91.75 254 GLN A O 1
ATOM 2063 N N . LYS A 1 255 ? -19.947 15.354 8.668 1.00 88.00 255 LYS A N 1
ATOM 2064 C CA . LYS A 1 255 ? -18.979 16.128 7.873 1.00 88.00 255 LYS A CA 1
ATOM 2065 C C . LYS A 1 255 ? -17.839 15.241 7.387 1.00 88.00 255 LYS A C 1
ATOM 2067 O O . LYS A 1 255 ? -17.475 15.355 6.223 1.00 88.00 255 LYS A O 1
ATOM 2072 N N . VAL A 1 256 ? -17.311 14.358 8.240 1.00 90.50 256 VAL A N 1
ATOM 2073 C CA . VAL A 1 256 ? -16.307 13.370 7.817 1.00 90.50 256 VAL A CA 1
ATOM 2074 C C . VAL A 1 256 ? -16.850 12.499 6.692 1.00 90.50 256 VAL A C 1
ATOM 2076 O O . VAL A 1 256 ? -16.164 12.331 5.692 1.00 90.50 256 VAL A O 1
ATOM 2079 N N . ASP A 1 257 ? -18.071 11.989 6.834 1.00 90.06 257 ASP A N 1
ATOM 2080 C CA . ASP A 1 257 ? -18.693 11.126 5.829 1.00 90.06 257 ASP A CA 1
ATOM 2081 C C . ASP A 1 257 ? -18.703 11.773 4.431 1.00 90.06 257 ASP A C 1
ATOM 2083 O O . ASP A 1 257 ? -18.201 11.197 3.467 1.00 90.06 257 ASP A O 1
ATOM 2087 N N . ARG A 1 258 ? -19.153 13.033 4.345 1.00 87.50 258 ARG A N 1
ATOM 2088 C CA . ARG A 1 258 ? -19.134 13.815 3.094 1.00 87.50 258 ARG A CA 1
ATOM 2089 C C . ARG A 1 258 ? -17.723 14.104 2.582 1.00 87.50 258 ARG A C 1
ATOM 2091 O O . ARG A 1 258 ? -17.499 14.125 1.376 1.00 87.50 258 ARG A O 1
ATOM 2098 N N . LEU A 1 259 ? -16.769 14.352 3.481 1.00 88.44 259 LEU A N 1
ATOM 2099 C CA . LEU A 1 259 ? -15.378 14.581 3.090 1.00 88.44 259 LEU A CA 1
ATOM 2100 C C . LEU A 1 259 ? -14.746 13.323 2.491 1.00 88.44 259 LEU A C 1
ATOM 2102 O O . LEU A 1 259 ? -13.959 13.444 1.557 1.00 88.44 259 LEU A O 1
ATOM 2106 N N . LEU A 1 260 ? -15.091 12.134 2.990 1.00 90.94 260 LEU A N 1
ATOM 2107 C CA . LEU A 1 260 ? -14.629 10.877 2.403 1.00 90.94 260 LEU A CA 1
ATOM 2108 C C . LEU A 1 260 ? -15.176 10.686 0.984 1.00 90.94 260 LEU A C 1
ATOM 2110 O O . LEU A 1 260 ? -14.415 10.273 0.115 1.00 90.94 260 LEU A O 1
ATOM 2114 N N . ASP A 1 261 ? -16.427 11.068 0.715 1.00 86.81 261 ASP A N 1
ATOM 2115 C CA . ASP A 1 261 ? -16.964 11.054 -0.656 1.00 86.81 261 ASP A CA 1
ATOM 2116 C C . ASP A 1 261 ? -16.177 11.993 -1.580 1.00 86.81 261 ASP A C 1
ATOM 2118 O O . ASP A 1 261 ? -15.734 11.590 -2.653 1.00 86.81 261 ASP A O 1
ATOM 2122 N N . SER A 1 262 ? -15.914 13.229 -1.138 1.00 86.00 262 SER A N 1
ATOM 2123 C CA . SER A 1 262 ? -15.122 14.186 -1.926 1.00 86.00 262 SER A CA 1
ATOM 2124 C C . SER A 1 262 ? -13.681 13.719 -2.153 1.00 86.00 262 SER A C 1
ATOM 2126 O O . SER A 1 262 ? -13.118 13.940 -3.225 1.00 86.00 262 SER A O 1
ATOM 2128 N N . LEU A 1 263 ? -13.070 13.072 -1.155 1.00 88.88 263 LEU A N 1
ATOM 2129 C CA . LEU A 1 263 ? -11.739 12.482 -1.290 1.00 88.88 263 LEU A CA 1
ATOM 2130 C C . LEU A 1 263 ? -11.742 11.351 -2.311 1.00 88.88 263 LEU A C 1
ATOM 2132 O O . LEU A 1 263 ? -10.870 11.326 -3.176 1.00 88.88 263 LEU A O 1
ATOM 2136 N N . LYS A 1 264 ? -12.724 10.449 -2.236 1.00 91.50 264 LYS A N 1
ATOM 2137 C CA . LYS A 1 264 ? -12.883 9.364 -3.202 1.00 91.50 264 LYS A CA 1
ATOM 2138 C C . LYS A 1 264 ? -12.972 9.915 -4.623 1.00 91.50 264 LYS A C 1
ATOM 2140 O O . LYS A 1 264 ? -12.158 9.532 -5.454 1.00 91.50 264 LYS A O 1
ATOM 2145 N N . GLU A 1 265 ? -13.860 10.876 -4.876 1.00 84.38 265 GLU A N 1
ATOM 2146 C CA . GLU A 1 265 ? -13.984 11.501 -6.199 1.00 84.38 265 GLU A CA 1
ATOM 2147 C C . GLU A 1 265 ? -12.675 12.149 -6.677 1.00 84.38 265 GLU A C 1
ATOM 2149 O O . GLU A 1 265 ? -12.348 12.099 -7.863 1.00 84.38 265 GLU A O 1
ATOM 2154 N N . ALA A 1 266 ? -11.918 12.782 -5.776 1.00 85.25 266 ALA A N 1
ATOM 2155 C CA . ALA A 1 266 ? -10.632 13.378 -6.123 1.00 85.25 266 ALA A CA 1
ATOM 2156 C C . ALA A 1 266 ? -9.613 12.310 -6.550 1.00 85.25 266 ALA A C 1
ATOM 2158 O O . ALA A 1 266 ? -8.924 12.495 -7.554 1.00 85.25 266 ALA A O 1
ATOM 2159 N N . PHE A 1 267 ? -9.539 11.190 -5.824 1.00 91.12 267 PHE A N 1
ATOM 2160 C CA . PHE A 1 267 ? -8.681 10.059 -6.180 1.00 91.12 267 PHE A CA 1
ATOM 2161 C C . PHE A 1 267 ? -9.132 9.375 -7.476 1.00 91.12 267 PHE A C 1
ATOM 2163 O O . PHE A 1 267 ? -8.282 9.083 -8.310 1.00 91.12 267 PHE A O 1
ATOM 2170 N N . GLU A 1 268 ? -10.438 9.192 -7.698 1.00 90.25 268 GLU A N 1
ATOM 2171 C CA . GLU A 1 268 ? -10.984 8.652 -8.954 1.00 90.25 268 GLU A CA 1
ATOM 2172 C C . GLU A 1 268 ? -10.621 9.534 -10.149 1.00 90.25 268 GLU A C 1
ATOM 2174 O O . GLU A 1 268 ? -10.130 9.039 -11.161 1.00 90.25 268 GLU A O 1
ATOM 2179 N N . LYS A 1 269 ? -10.800 10.856 -10.029 1.00 82.50 269 LYS A N 1
ATOM 2180 C CA . LYS A 1 269 ? -10.441 11.812 -11.087 1.00 82.50 269 LYS A CA 1
ATOM 2181 C C . LYS A 1 269 ? -8.943 11.819 -11.363 1.00 82.50 269 LYS A C 1
ATOM 2183 O O . LYS A 1 269 ? -8.540 11.883 -12.522 1.00 82.50 269 LYS A O 1
ATOM 2188 N N . HIS A 1 270 ? -8.117 11.766 -10.317 1.00 88.50 270 HIS A N 1
ATOM 2189 C CA . HIS A 1 270 ? -6.666 11.720 -10.486 1.00 88.50 270 HIS A CA 1
ATOM 2190 C C . HIS A 1 270 ? -6.222 10.410 -11.138 1.00 88.50 270 HIS A C 1
ATOM 2192 O O . HIS A 1 270 ? -5.416 10.443 -12.061 1.00 88.50 270 HIS A O 1
ATOM 2198 N N . TYR A 1 271 ? -6.794 9.276 -10.730 1.00 92.25 271 TYR A N 1
ATOM 2199 C CA . TYR A 1 271 ? -6.514 7.981 -11.345 1.00 92.25 271 TYR A CA 1
ATOM 2200 C C . TYR A 1 271 ? -6.950 7.936 -12.816 1.00 92.25 271 TYR A C 1
ATOM 2202 O O . TYR A 1 271 ? -6.157 7.573 -13.680 1.00 92.25 271 TYR A O 1
ATOM 2210 N N . ALA A 1 272 ? -8.158 8.409 -13.133 1.00 85.62 272 ALA A N 1
ATOM 2211 C CA . ALA A 1 272 ? -8.638 8.506 -14.512 1.00 85.62 272 ALA A CA 1
ATOM 2212 C C . ALA A 1 272 ? -7.756 9.415 -15.384 1.00 85.62 272 ALA A C 1
ATOM 2214 O O . ALA A 1 272 ? -7.580 9.148 -16.569 1.00 85.62 272 ALA A O 1
ATOM 2215 N N . LYS A 1 273 ? -7.175 10.475 -14.807 1.00 86.44 273 LYS A N 1
ATOM 2216 C CA . LYS A 1 273 ? -6.233 11.348 -15.515 1.00 86.44 273 LYS A CA 1
ATOM 2217 C C . LYS A 1 273 ? -4.945 10.618 -15.901 1.00 86.44 273 LYS A C 1
ATOM 2219 O O . LYS A 1 273 ? -4.453 10.865 -16.995 1.00 86.44 273 LYS A O 1
ATOM 2224 N N . LEU A 1 274 ? -4.421 9.747 -15.036 1.00 88.25 274 LEU A N 1
ATOM 2225 C CA . LEU A 1 274 ? -3.247 8.928 -15.360 1.00 88.25 274 LEU A CA 1
ATOM 2226 C C . LEU A 1 274 ? -3.555 8.012 -16.548 1.00 88.25 274 LEU A C 1
ATOM 2228 O O . LEU A 1 274 ? -2.903 8.117 -17.578 1.00 88.25 274 LEU A O 1
ATOM 2232 N N . LEU A 1 275 ? -4.666 7.273 -16.478 1.00 84.69 275 LEU A N 1
ATOM 2233 C CA . LEU A 1 275 ? -5.104 6.403 -17.576 1.00 84.69 275 LEU A CA 1
ATOM 2234 C C . LEU A 1 275 ? -5.376 7.168 -18.881 1.00 84.69 275 LEU A C 1
ATOM 2236 O O . LEU A 1 275 ? -5.132 6.663 -19.971 1.00 84.69 275 LEU A O 1
ATOM 2240 N N . SER A 1 276 ? -5.910 8.388 -18.795 1.00 78.88 276 SER A N 1
ATOM 2241 C CA . SER A 1 276 ? -6.172 9.208 -19.980 1.00 78.88 276 SER A CA 1
ATOM 2242 C C . SER A 1 276 ? -4.895 9.702 -20.653 1.00 78.88 276 SER A C 1
ATOM 2244 O O . SER A 1 276 ? -4.913 9.891 -21.868 1.00 78.88 276 SER A O 1
ATOM 2246 N N . ASN A 1 277 ? -3.827 9.957 -19.894 1.00 73.81 277 ASN A N 1
ATOM 2247 C CA . ASN A 1 277 ? -2.537 10.292 -20.487 1.00 73.81 277 ASN A CA 1
ATOM 2248 C C . ASN A 1 277 ? -1.970 9.071 -21.215 1.00 73.81 277 ASN A C 1
ATOM 2250 O O . ASN A 1 277 ? -1.580 9.204 -22.369 1.00 73.81 277 ASN A O 1
ATOM 2254 N N . ASP A 1 278 ? -2.071 7.884 -20.609 1.00 68.38 278 ASP A N 1
ATOM 2255 C CA . ASP A 1 278 ? -1.641 6.626 -21.234 1.00 68.38 278 ASP A CA 1
ATOM 2256 C C . ASP A 1 278 ? -2.360 6.374 -22.574 1.00 68.38 278 ASP A C 1
ATOM 2258 O O . ASP A 1 278 ? -1.750 5.945 -23.553 1.00 68.38 278 ASP A O 1
ATOM 2262 N N . ILE A 1 279 ? -3.662 6.681 -22.650 1.00 65.69 279 ILE A N 1
ATOM 2263 C CA . ILE A 1 279 ? -4.444 6.575 -23.895 1.00 65.69 279 ILE A CA 1
ATOM 2264 C C . ILE A 1 279 ? -3.966 7.588 -24.946 1.00 65.69 279 ILE A C 1
ATOM 2266 O O . ILE A 1 279 ? -3.835 7.240 -26.116 1.00 65.69 279 ILE A O 1
ATOM 2270 N N . MET A 1 280 ? -3.697 8.834 -24.549 1.00 68.38 280 MET A N 1
ATOM 2271 C CA . MET A 1 280 ? -3.225 9.874 -25.473 1.00 68.38 280 MET A CA 1
ATOM 2272 C C . MET A 1 280 ? -1.840 9.550 -26.044 1.00 68.38 280 MET A C 1
ATOM 2274 O O . MET A 1 280 ? -1.586 9.778 -27.233 1.00 68.38 280 MET A O 1
ATOM 2278 N N . ASP A 1 281 ? -0.957 9.009 -25.209 1.00 67.69 281 ASP A N 1
ATOM 2279 C CA . ASP A 1 281 ? 0.369 8.568 -25.626 1.00 67.69 281 ASP A CA 1
ATOM 2280 C C . ASP A 1 281 ? 0.256 7.395 -26.612 1.00 67.69 281 ASP A C 1
ATOM 2282 O O . ASP A 1 281 ? 0.893 7.421 -27.667 1.00 67.69 281 ASP A O 1
ATOM 2286 N N . LEU A 1 282 ? -0.649 6.441 -26.363 1.00 61.34 282 LEU A N 1
ATOM 2287 C CA . LEU A 1 282 ? -0.933 5.338 -27.284 1.00 61.34 282 LEU A CA 1
ATOM 2288 C C . LEU A 1 282 ? -1.482 5.815 -28.641 1.00 61.34 282 LEU A C 1
ATOM 2290 O O . LEU A 1 282 ? -1.011 5.361 -29.682 1.00 61.34 282 LEU A O 1
ATOM 2294 N N . ASP A 1 283 ? -2.444 6.740 -28.662 1.00 65.50 283 ASP A N 1
ATOM 2295 C CA . ASP A 1 283 ? -2.994 7.298 -29.909 1.00 65.50 283 ASP A CA 1
ATOM 2296 C C . ASP A 1 283 ? -1.921 8.042 -30.719 1.00 65.50 283 ASP A C 1
ATOM 2298 O O . ASP A 1 283 ? -1.880 7.981 -31.956 1.00 65.50 283 ASP A O 1
ATOM 2302 N N . THR A 1 284 ? -1.012 8.725 -30.020 1.00 70.12 284 THR A N 1
ATOM 2303 C CA . THR A 1 284 ? 0.142 9.381 -30.638 1.00 70.12 284 THR A CA 1
ATOM 2304 C C . THR A 1 284 ? 1.091 8.346 -31.240 1.00 70.12 284 THR A C 1
ATOM 2306 O O . THR A 1 284 ? 1.486 8.490 -32.399 1.00 70.12 284 THR A O 1
ATOM 2309 N N . GLU A 1 285 ? 1.418 7.279 -30.509 1.00 62.28 285 GLU A N 1
ATOM 2310 C CA . GLU A 1 285 ? 2.243 6.175 -31.011 1.00 62.28 285 GLU A CA 1
ATOM 2311 C C . GLU A 1 285 ? 1.610 5.484 -32.225 1.00 62.28 285 GLU A C 1
ATOM 2313 O O . GLU A 1 285 ? 2.299 5.264 -33.223 1.00 62.28 285 GLU A O 1
ATOM 2318 N N . ILE A 1 286 ? 0.298 5.221 -32.202 1.00 67.56 286 ILE A N 1
ATOM 2319 C CA . ILE A 1 286 ? -0.452 4.681 -33.347 1.00 67.56 286 ILE A CA 1
ATOM 2320 C C . ILE A 1 286 ? -0.335 5.625 -34.542 1.00 67.56 286 ILE A C 1
ATOM 2322 O O . ILE A 1 286 ? 0.008 5.186 -35.636 1.00 67.56 286 ILE A O 1
ATOM 2326 N N . THR A 1 287 ? -0.540 6.928 -34.343 1.00 72.25 287 THR A N 1
ATOM 2327 C CA . THR A 1 287 ? -0.440 7.927 -35.419 1.00 72.25 287 THR A CA 1
ATOM 2328 C C . THR A 1 287 ? 0.966 7.965 -36.029 1.00 72.25 287 THR A C 1
ATOM 2330 O O . THR A 1 287 ? 1.124 8.047 -37.252 1.00 72.25 287 THR A O 1
ATOM 2333 N N . VAL A 1 288 ? 2.014 7.886 -35.202 1.00 74.50 288 VAL A N 1
ATOM 2334 C CA . VAL A 1 288 ? 3.403 7.809 -35.679 1.00 74.50 288 VAL A CA 1
ATOM 2335 C C . VAL A 1 288 ? 3.654 6.499 -36.425 1.00 74.50 288 VAL A C 1
ATOM 2337 O O . VAL A 1 288 ? 4.289 6.519 -37.484 1.00 74.50 288 VAL A O 1
ATOM 2340 N N . MET A 1 289 ? 3.136 5.378 -35.925 1.00 67.38 289 MET A N 1
ATOM 2341 C CA . MET A 1 289 ? 3.261 4.070 -36.564 1.00 67.38 289 MET A CA 1
ATOM 2342 C C . MET A 1 289 ? 2.552 4.048 -37.922 1.00 67.38 289 MET A C 1
ATOM 2344 O O . MET A 1 289 ? 3.172 3.682 -38.915 1.00 67.38 289 MET A O 1
ATOM 2348 N N . GLU A 1 290 ? 1.314 4.536 -38.014 1.00 67.62 290 GLU A N 1
ATOM 2349 C CA . GLU A 1 290 ? 0.575 4.677 -39.274 1.00 67.62 290 GLU A CA 1
ATOM 2350 C C . GLU A 1 290 ? 1.323 5.551 -40.282 1.00 67.62 290 GLU A C 1
ATOM 2352 O O . GLU A 1 290 ? 1.386 5.237 -41.473 1.00 67.62 290 GLU A O 1
ATOM 2357 N N . LYS A 1 291 ? 1.911 6.657 -39.816 1.00 69.25 291 LYS A N 1
ATOM 2358 C CA . LYS A 1 291 ? 2.719 7.536 -40.662 1.00 69.25 291 LYS A CA 1
ATOM 2359 C C . LYS A 1 291 ? 3.979 6.826 -41.153 1.00 69.25 291 LYS A C 1
ATOM 2361 O O . LYS A 1 291 ? 4.327 6.968 -42.320 1.00 69.25 291 LYS A O 1
ATOM 2366 N N . THR A 1 292 ? 4.638 6.058 -40.291 1.00 71.25 292 THR A N 1
ATOM 2367 C CA . THR A 1 292 ? 5.828 5.267 -40.638 1.00 71.25 292 THR A CA 1
ATOM 2368 C C . THR A 1 292 ? 5.488 4.182 -41.656 1.00 71.25 292 THR A C 1
ATOM 2370 O O . THR A 1 292 ? 6.131 4.121 -42.696 1.00 71.25 292 THR A O 1
ATOM 2373 N N . MET A 1 293 ? 4.406 3.427 -41.447 1.00 65.00 293 MET A N 1
ATOM 2374 C CA . MET A 1 293 ? 3.929 2.408 -42.391 1.00 65.00 293 MET A CA 1
ATOM 2375 C C . MET A 1 293 ? 3.581 3.000 -43.765 1.00 65.00 293 MET A C 1
ATOM 2377 O O . MET A 1 293 ? 3.981 2.455 -44.792 1.00 65.00 293 MET A O 1
ATOM 2381 N N . LYS A 1 294 ? 2.917 4.166 -43.799 1.00 68.94 294 LYS A N 1
ATOM 2382 C CA . LYS A 1 294 ? 2.630 4.892 -45.050 1.00 68.94 294 LYS A CA 1
ATOM 2383 C C . LYS A 1 294 ? 3.892 5.392 -45.760 1.00 68.94 294 LYS A C 1
ATOM 2385 O O . LYS A 1 294 ? 3.883 5.515 -46.981 1.00 68.94 294 LYS A O 1
ATOM 2390 N N . MET A 1 295 ? 4.954 5.718 -45.021 1.00 66.88 295 MET A N 1
ATOM 2391 C CA . MET A 1 295 ? 6.239 6.152 -45.588 1.00 66.88 295 MET A CA 1
ATOM 2392 C C . MET A 1 295 ? 7.100 4.975 -46.067 1.00 66.88 295 MET A C 1
ATOM 2394 O O . MET A 1 295 ? 7.826 5.127 -47.045 1.00 66.88 295 MET A O 1
ATOM 2398 N N . GLU A 1 296 ? 7.017 3.816 -45.410 1.00 66.06 296 GLU A N 1
ATOM 2399 C CA . GLU A 1 296 ? 7.773 2.602 -45.756 1.00 66.06 296 GLU A CA 1
ATOM 2400 C C . GLU A 1 296 ? 7.117 1.754 -46.861 1.00 66.06 296 GLU A C 1
ATOM 2402 O O . GLU A 1 296 ? 7.735 0.818 -47.363 1.00 66.06 296 GLU A O 1
ATOM 2407 N N . GLY A 1 297 ? 5.914 2.121 -47.311 1.00 55.81 297 GLY A N 1
ATOM 2408 C CA . GLY A 1 297 ? 5.288 1.543 -48.500 1.00 55.81 297 GLY A CA 1
ATOM 2409 C C . GLY A 1 297 ? 4.623 0.186 -48.266 1.00 55.81 297 GLY A C 1
ATOM 2410 O O . GLY A 1 297 ? 4.867 -0.749 -49.030 1.00 55.81 297 GLY A O 1
ATOM 2411 N N . MET A 1 298 ? 3.763 0.095 -47.246 1.00 48.97 298 MET A N 1
ATOM 2412 C CA . MET A 1 298 ? 2.653 -0.870 -47.218 1.00 48.97 298 MET A CA 1
ATOM 2413 C C . MET A 1 298 ? 1.331 -0.173 -47.529 1.00 48.97 298 MET A C 1
ATOM 2415 O O . MET A 1 298 ? 1.082 0.904 -46.938 1.00 48.97 298 MET A O 1
#

pLDDT: mean 74.92, std 15.88, range [40.16, 95.75]

Sequence (298 aa):
MPENEKEQEEKAWARRAHLSLLLAYPLLFVLLIKGVAFPFVISMLVSMFFPIYIWIAKGGKSELVKAHAQEATFLQAFMALLGFAAGQLWGGSGVTDNILATFSYFGLSLYHLGSVITGSIKASYKKFFNYPLSIFRFFRSRRKDKEEEERILKKVDAHTAKMYKEVMANGEKQLSEIRDISKKIVDPGIKRKVEEITGLIEQIFENFKQDPADIKMSRQFLSYYLDTTMKILRQYNNLSQQKVVSKELTESLQKVDRLLDSLKEAFEKHYAKLLSNDIMDLDTEITVMEKTMKMEGM

Radius of gyration: 29.5 Å; Cα contacts (8 Å, |Δi|>4): 195; chains: 1; bounding box: 58×63×81 Å

Foldseek 3Di:
DPPVVVVVVLVVLLVQLQVLVVVQVVVLVVCLVVLPQPVNLVSLVVSLVRLVCQLVVPVVPDVSNNLSSLVNNLVSLVVNVVSVVCCVVPPPPPQPPDPVSVVSVVVSVVVNVVSCVCCVVVPPPPPNQPHDDDPVVVVVVVVVVVVLLVVLLVVDDPVLNVLLCVLVVVLVVLLVVLVVLLVLDPDPLLSVLSVLLSVLSVLVNVLCSVPSVLSVVCVVVCVPLSVVSSVLSVVLSVLVPDPDDDPVSVVSNVVSSVVSVVSSVSSVVSSVVSVVVVVVVVVVVVVVVVVVCVVVDD

Solvent-accessible surface area (backbone atoms only — not comparable to full-atom values): 16351 Å² total; per-residue (Å²): 128,59,72,69,59,53,52,52,51,46,53,49,51,26,51,52,22,44,48,43,56,72,67,42,47,66,56,46,54,55,32,58,77,68,63,42,62,63,64,41,54,51,53,50,55,59,41,38,49,59,10,49,49,44,26,68,79,40,24,88,79,34,69,66,30,23,46,34,8,50,49,34,37,49,53,54,52,54,50,49,54,52,51,50,52,48,44,68,76,70,44,65,94,72,64,77,78,39,67,69,44,54,50,51,52,51,53,50,51,54,49,48,51,51,51,51,51,52,51,57,70,71,47,60,85,81,63,81,70,76,58,97,80,50,75,63,42,65,62,46,49,59,47,51,54,47,57,46,49,54,56,46,42,68,76,48,56,73,68,54,35,52,50,46,54,55,52,52,56,53,47,52,56,50,51,54,51,49,54,60,51,44,75,69,49,79,53,66,67,59,32,48,53,51,52,52,41,50,52,47,52,50,51,48,57,52,45,35,63,76,44,54,71,56,45,74,78,40,49,68,55,49,60,50,53,52,52,49,50,49,54,51,51,54,50,48,57,59,59,73,68,53,90,71,91,45,72,69,55,53,54,50,53,55,48,51,55,55,48,50,53,55,49,36,53,52,46,51,52,52,45,52,48,53,56,50,49,57,51,52,52,49,54,49,50,48,52,51,48,56,52,49,44,60,71,73,70,108

Nearest PDB structures (foldseek):
  1x8z-assembly1_A-2  TM=4.213E-01  e=6.697E-01  Arabidopsis thaliana
  2v0o-assembly2_C  TM=2.100E-01  e=2.335E+00  Homo sapiens

Secondary structure (DSSP, 8-state):
--HHHHHHHHHHHHHHHHHHHHHHHHHHHHHHHTT-HHHHHHHHHHHHHHHHHHHHHHTTT-HHHHHHHHHHHHHHHHHHHHHHHHHHHHS-TTSSS-HHHHHHHHHHHHHHHHHHHHHHHHS-TTSTT--TT-THHHHHHHHHHHHHHHHHHTTS-HHHHHHHHHHHHHHHHHHHHHHHHHTT---HHHHHHHHHHHHHHHHHHHHHHH-GGGHHHHHHHHHHHHHHHHHHHHHHHHHHT-SS--HHHHHHHHHHHHHHHHHHHHHHHHHHHHHHHHHHHHHHHHHHHHHHHHHHT-